Protein AF-A0A1S9AKQ6-F1 (afdb_monomer)

Secondary structure (DSSP, 8-state):
---PPP-EEEEEE-TT-HHHHHHHHHHHHHHHHHT-EEEEEE--HHHHHHHTT-SS-HHHH-HHHHHHHHHHHHHHHHHHT------SSSSPP-HHHHHHHHHTTTSTTHHHHHHHHHHHHHTT----SSHHHHHHHHTTTSS-HHHHHHHHHSHHHHHHHHHHHHHHHHTT--SSSEEEETTEEEESGGGHHHHHHHHTT-PPPP--PPP--SSS-S-----------PPP----TT------S--TT---TT--TT-----------------------

Foldseek 3Di:
DPPDPALEKEWEAFLLDLQQLLCLQCVVVLCVVLVYHYQYQYADLCVVCVVVVHNDDPLVVDVVSVVVVVVVSVVSCVVVVHAFDAAPDHRADRLLVSLLLLVCRPPPCSSQLSNQLSCCCTHVNHHRPDLVNQCVSCPPVDPDSPVSSVVCVDPVSVVSNVVSNVVCVVVVNNDPGWMDALNDIDHGSVCSNVRSCRSVVNHDDPDPDPPPPDDDDPPPPDDPPDDDDDDDDPDDPDDDDDPDDDDPPPDDPPDDPDDDDDDDDDDDDDDDDDDDDDDDD

pLDDT: mean 79.88, std 24.83, range [29.2, 98.81]

Structure (mmCIF, N/CA/C/O backbone):
data_AF-A0A1S9AKQ6-F1
#
_entry.id   AF-A0A1S9AKQ6-F1
#
loop_
_atom_site.group_PDB
_atom_site.id
_atom_site.type_symbol
_atom_site.label_atom_id
_atom_site.label_alt_id
_atom_site.label_comp_id
_atom_site.label_asym_id
_atom_site.label_entity_id
_atom_site.label_seq_id
_atom_site.pdbx_PDB_ins_code
_atom_site.Cartn_x
_atom_site.Cartn_y
_atom_site.Cartn_z
_atom_site.occupancy
_atom_site.B_iso_or_equiv
_atom_site.auth_seq_id
_atom_site.auth_comp_id
_atom_site.auth_asym_id
_atom_site.auth_atom_id
_atom_site.pdbx_PDB_model_num
ATOM 1 N N . MET A 1 1 ? -33.678 12.011 9.781 1.00 36.41 1 MET A N 1
ATOM 2 C CA . MET A 1 1 ? -32.779 10.842 9.728 1.00 36.41 1 MET A CA 1
ATOM 3 C C . MET A 1 1 ? -31.389 11.353 10.043 1.00 36.41 1 MET A C 1
ATOM 5 O O . MET A 1 1 ? -30.812 12.050 9.223 1.00 36.41 1 MET A O 1
ATOM 9 N N . THR A 1 2 ? -30.916 11.153 11.267 1.00 38.47 2 THR A N 1
ATOM 10 C CA . THR A 1 2 ? -29.543 11.480 11.659 1.00 38.47 2 THR A CA 1
ATOM 11 C C . THR A 1 2 ? -28.639 10.428 11.034 1.00 38.47 2 THR A C 1
ATOM 13 O O . THR A 1 2 ? -28.626 9.281 11.471 1.00 38.47 2 THR A O 1
ATOM 16 N N . THR A 1 3 ? -27.953 10.787 9.954 1.00 42.41 3 THR A N 1
ATOM 17 C CA . THR A 1 3 ? -26.921 9.953 9.340 1.00 42.41 3 THR A CA 1
ATOM 18 C C . THR A 1 3 ? -25.821 9.767 10.381 1.00 42.41 3 THR A C 1
ATOM 20 O O . THR A 1 3 ? -25.175 10.739 10.773 1.00 42.41 3 THR A O 1
ATOM 23 N N . SER A 1 4 ? -25.646 8.549 10.895 1.00 56.56 4 SER A N 1
ATOM 24 C CA . SER A 1 4 ? -24.463 8.218 11.689 1.00 56.56 4 SER A CA 1
ATOM 25 C C . SER A 1 4 ? -23.218 8.564 10.862 1.00 56.56 4 SER A C 1
ATOM 27 O O . SER A 1 4 ? -23.230 8.312 9.653 1.00 56.56 4 SER A O 1
ATOM 29 N N . PRO A 1 5 ? -22.177 9.172 11.461 1.00 63.53 5 PRO A N 1
ATOM 30 C CA . PRO A 1 5 ? -20.955 9.493 10.734 1.00 63.53 5 PRO A CA 1
ATOM 31 C C . PRO A 1 5 ? -20.404 8.226 10.074 1.00 63.53 5 PRO A C 1
ATOM 33 O O . PRO A 1 5 ? -20.434 7.146 10.668 1.00 63.53 5 PRO A O 1
ATOM 36 N N . GLU A 1 6 ? -19.960 8.353 8.825 1.00 72.44 6 GLU A N 1
ATOM 37 C CA . GLU A 1 6 ? -19.422 7.229 8.065 1.00 72.44 6 GLU A CA 1
ATOM 38 C C . GLU A 1 6 ? -18.209 6.645 8.809 1.00 72.44 6 GLU A C 1
ATOM 40 O O . GLU A 1 6 ? -17.251 7.358 9.107 1.00 72.44 6 GLU A O 1
ATOM 45 N N . GLN A 1 7 ? -18.255 5.351 9.132 1.00 91.81 7 GLN A N 1
ATOM 46 C CA . GLN A 1 7 ? -17.145 4.644 9.772 1.00 91.81 7 GLN A CA 1
ATOM 47 C C . GLN A 1 7 ? -16.077 4.376 8.705 1.00 91.81 7 GLN A C 1
ATOM 49 O O . GLN A 1 7 ? -16.177 3.399 7.961 1.00 91.81 7 GLN A O 1
ATOM 54 N N . VAL A 1 8 ? -15.095 5.270 8.588 1.00 95.12 8 VAL A N 1
ATOM 55 C CA . VAL A 1 8 ? -14.026 5.207 7.578 1.00 95.12 8 VAL A CA 1
ATOM 56 C C . VAL A 1 8 ? -12.682 4.894 8.233 1.00 95.12 8 VAL A C 1
ATOM 58 O O . VAL A 1 8 ? -12.357 5.428 9.292 1.00 95.12 8 VAL A O 1
ATOM 61 N N . LEU A 1 9 ? -11.900 4.044 7.570 1.00 97.94 9 LEU A N 1
ATOM 62 C CA . LEU A 1 9 ? -10.511 3.731 7.888 1.00 97.94 9 LEU A CA 1
ATOM 63 C C . LEU A 1 9 ? -9.618 4.200 6.737 1.00 97.94 9 LEU A C 1
ATOM 65 O O . LEU A 1 9 ? -9.645 3.611 5.652 1.00 97.94 9 LEU A O 1
ATOM 69 N N . ASP A 1 10 ? -8.804 5.225 6.974 1.00 98.50 10 ASP A N 1
ATOM 70 C CA . ASP A 1 10 ? -7.760 5.619 6.029 1.00 98.50 10 ASP A CA 1
ATOM 71 C C . ASP A 1 10 ? -6.623 4.600 6.106 1.00 98.50 10 ASP A C 1
ATOM 73 O O . ASP A 1 10 ? -5.990 4.452 7.149 1.00 98.50 10 ASP A O 1
ATOM 77 N N . PHE A 1 11 ? -6.361 3.897 5.007 1.00 98.81 11 PHE A N 1
ATOM 78 C CA . PHE A 1 11 ? -5.360 2.841 4.920 1.00 98.81 11 PHE A CA 1
ATOM 79 C C . PHE A 1 11 ? -4.185 3.271 4.042 1.00 98.81 11 PHE A C 1
ATOM 81 O O . PHE A 1 11 ? -4.271 3.264 2.812 1.00 98.81 11 PHE A O 1
ATOM 88 N N . TRP A 1 12 ? -3.071 3.605 4.689 1.00 98.81 12 TRP A N 1
ATOM 89 C CA . TRP A 1 12 ? -1.819 4.002 4.059 1.00 98.81 12 TRP A CA 1
ATOM 90 C C . TRP A 1 12 ? -0.902 2.803 3.854 1.00 98.81 12 TRP A C 1
ATOM 92 O O . TRP A 1 12 ? -0.526 2.121 4.811 1.00 98.81 12 TRP A O 1
ATOM 102 N N . PHE A 1 13 ? -0.505 2.550 2.608 1.00 98.69 13 PHE A N 1
ATOM 103 C CA . PHE A 1 13 ? 0.282 1.368 2.258 1.00 98.69 13 PHE A CA 1
ATOM 104 C C . PHE A 1 13 ? 1.259 1.607 1.107 1.00 98.69 13 PHE A C 1
ATOM 106 O O . PHE A 1 13 ? 1.132 2.554 0.332 1.00 98.69 13 PHE A O 1
ATOM 113 N N . GLU A 1 14 ? 2.210 0.683 0.971 1.00 97.44 14 GLU A N 1
ATOM 114 C CA . GLU A 1 14 ? 3.105 0.605 -0.179 1.00 97.44 14 GLU A CA 1
ATOM 115 C C . GLU A 1 14 ? 3.307 -0.858 -0.598 1.00 97.44 14 GLU A C 1
ATOM 117 O O . GLU A 1 14 ? 3.572 -1.718 0.243 1.00 97.44 14 GLU A O 1
ATOM 122 N N . PHE A 1 15 ? 3.258 -1.152 -1.903 1.00 98.00 15 PHE A N 1
ATOM 123 C CA . PHE A 1 15 ? 3.452 -2.517 -2.422 1.00 98.00 15 PHE A CA 1
ATOM 124 C C . PHE A 1 15 ? 4.841 -3.108 -2.130 1.00 98.00 15 PHE A C 1
ATOM 126 O O . PHE A 1 15 ? 4.999 -4.327 -2.072 1.00 98.00 15 PHE A O 1
ATOM 133 N N . GLY A 1 16 ? 5.845 -2.255 -1.915 1.00 93.75 16 GLY A N 1
ATOM 134 C CA . GLY A 1 16 ? 7.192 -2.651 -1.506 1.00 93.75 16 GLY A CA 1
ATOM 135 C C . GLY A 1 16 ? 7.313 -3.039 -0.026 1.00 93.75 16 GLY A C 1
ATOM 136 O O . GLY A 1 16 ? 8.337 -3.590 0.358 1.00 93.75 16 GLY A O 1
ATOM 137 N N . SER A 1 17 ? 6.295 -2.799 0.812 1.00 95.56 17 SER A N 1
ATOM 138 C CA . SER A 1 17 ? 6.323 -3.150 2.239 1.00 95.56 17 SER A CA 1
ATOM 139 C C . SER A 1 17 ? 5.826 -4.578 2.483 1.00 95.56 17 SER A C 1
ATOM 141 O O . SER A 1 17 ? 4.722 -4.959 2.092 1.00 95.56 17 SER A O 1
ATOM 143 N N . ASN A 1 18 ? 6.639 -5.360 3.193 1.00 95.62 18 ASN A N 1
ATOM 144 C CA . ASN A 1 18 ? 6.340 -6.742 3.566 1.00 95.62 18 ASN A CA 1
ATOM 145 C C . ASN A 1 18 ? 5.168 -6.859 4.553 1.00 95.62 18 ASN A C 1
ATOM 147 O O . ASN A 1 18 ? 4.395 -7.806 4.475 1.00 95.62 18 ASN A O 1
ATOM 151 N N . TYR A 1 19 ? 4.991 -5.894 5.456 1.00 98.00 19 TYR A N 1
ATOM 152 C CA . TYR A 1 19 ? 3.826 -5.859 6.340 1.00 98.00 19 TYR A CA 1
ATOM 153 C C . TYR A 1 19 ? 2.582 -5.311 5.630 1.00 98.00 19 TYR A C 1
ATOM 155 O O . TYR A 1 19 ? 1.474 -5.737 5.947 1.00 98.00 19 TYR A O 1
ATOM 163 N N . SER A 1 20 ? 2.740 -4.427 4.632 1.00 98.50 20 SER A N 1
ATOM 164 C CA . SER A 1 20 ? 1.595 -3.966 3.829 1.00 98.50 20 SER A CA 1
ATOM 165 C C . SER A 1 20 ? 0.967 -5.115 3.047 1.00 98.50 20 SER A C 1
ATOM 167 O O . SER A 1 20 ? -0.250 -5.141 2.922 1.00 98.50 20 SER A O 1
ATOM 169 N N . TYR A 1 21 ? 1.762 -6.092 2.594 1.00 98.56 21 TYR A N 1
ATOM 170 C CA . TYR A 1 21 ? 1.260 -7.333 1.996 1.00 98.56 21 TYR A CA 1
ATOM 171 C C . TYR A 1 21 ? 0.230 -8.043 2.883 1.00 98.56 21 TYR A C 1
ATOM 173 O O . TYR A 1 21 ? -0.882 -8.315 2.436 1.00 98.56 21 TYR A O 1
ATOM 181 N N . LEU A 1 22 ? 0.578 -8.300 4.148 1.00 98.75 22 LEU A N 1
ATOM 182 C CA . LEU A 1 22 ? -0.299 -9.014 5.081 1.00 98.75 22 LEU A CA 1
ATOM 183 C C . LEU A 1 22 ? -1.649 -8.306 5.226 1.00 98.75 22 LEU A C 1
ATOM 185 O O . LEU A 1 22 ? -2.698 -8.940 5.128 1.00 98.75 22 LEU A O 1
ATOM 189 N N . THR A 1 23 ? -1.620 -6.981 5.380 1.00 98.81 23 THR A N 1
ATOM 190 C CA . THR A 1 23 ? -2.831 -6.164 5.482 1.00 98.81 23 THR A CA 1
ATOM 191 C C . THR A 1 23 ? -3.614 -6.118 4.167 1.00 98.81 23 THR A C 1
ATOM 193 O O . THR A 1 23 ? -4.825 -6.324 4.181 1.00 98.81 23 THR A O 1
ATOM 196 N N . LEU A 1 24 ? -2.953 -5.914 3.023 1.00 98.75 24 LEU A N 1
ATOM 197 C CA . LEU A 1 24 ? -3.584 -5.865 1.697 1.00 98.75 24 LEU A CA 1
ATOM 198 C C . LEU A 1 24 ? -4.400 -7.122 1.384 1.00 98.75 24 LEU A C 1
ATOM 200 O O . LEU A 1 24 ? -5.463 -7.036 0.771 1.00 98.75 24 LEU A O 1
ATOM 204 N N . MET A 1 25 ? -3.923 -8.281 1.836 1.00 98.62 25 MET A N 1
ATOM 205 C CA . MET A 1 25 ? -4.606 -9.551 1.614 1.00 98.62 25 MET A CA 1
ATOM 206 C C . MET A 1 25 ? -5.851 -9.755 2.485 1.00 98.62 25 MET A C 1
ATOM 208 O O . MET A 1 25 ? -6.684 -10.582 2.127 1.00 98.62 25 MET A O 1
ATOM 212 N N . ARG A 1 26 ? -6.004 -9.021 3.597 1.00 98.31 26 ARG A N 1
ATOM 213 C CA . ARG A 1 26 ? -7.054 -9.279 4.606 1.00 98.31 26 ARG A CA 1
ATOM 214 C C . ARG A 1 26 ? -7.983 -8.098 4.902 1.00 98.31 26 ARG A C 1
ATOM 216 O O . ARG A 1 26 ? -9.046 -8.296 5.486 1.00 98.31 26 ARG A O 1
ATOM 223 N N . ILE A 1 27 ? -7.604 -6.874 4.525 1.00 98.56 27 ILE A N 1
ATOM 224 C CA . ILE A 1 27 ? -8.277 -5.655 4.994 1.00 98.56 27 ILE A CA 1
ATOM 225 C C . ILE A 1 27 ? -9.737 -5.544 4.554 1.00 98.56 27 ILE A C 1
ATOM 227 O O . ILE A 1 27 ? -10.566 -5.152 5.366 1.00 98.56 27 ILE A O 1
ATOM 231 N N . GLU A 1 28 ? -10.083 -5.919 3.320 1.00 98.06 28 GLU A N 1
ATOM 232 C CA . GLU A 1 28 ? -11.474 -5.820 2.854 1.00 98.06 28 GLU A CA 1
ATOM 233 C C . GLU A 1 28 ? -12.406 -6.751 3.630 1.00 98.06 28 GLU A C 1
ATOM 235 O O . GLU A 1 28 ? -13.502 -6.350 4.016 1.00 98.06 28 GLU A O 1
ATOM 240 N N . GLU A 1 29 ? -11.969 -7.983 3.905 1.00 97.94 29 GLU A N 1
ATOM 241 C CA . GLU A 1 29 ? -12.758 -8.924 4.695 1.00 97.94 29 GLU A CA 1
ATOM 242 C C . GLU A 1 29 ? -12.919 -8.438 6.138 1.00 97.94 29 GLU A C 1
ATOM 244 O O . GLU A 1 29 ? -14.039 -8.425 6.655 1.00 97.94 29 GLU A O 1
ATOM 249 N N . ALA A 1 30 ? -11.827 -7.977 6.754 1.00 97.94 30 ALA A N 1
ATOM 250 C CA . ALA A 1 30 ? -11.840 -7.448 8.114 1.00 97.94 30 ALA A CA 1
ATOM 251 C C . ALA A 1 30 ? -12.738 -6.202 8.236 1.00 97.94 30 ALA A C 1
ATOM 253 O O . ALA A 1 30 ? -13.591 -6.129 9.121 1.00 97.94 30 ALA A O 1
ATOM 254 N N . ALA A 1 31 ? -12.608 -5.253 7.307 1.00 97.75 31 ALA A N 1
ATOM 255 C CA . ALA A 1 31 ? -13.399 -4.028 7.280 1.00 97.75 31 ALA A CA 1
ATOM 256 C C . ALA A 1 31 ? -14.886 -4.307 7.021 1.00 97.75 31 ALA A C 1
ATOM 258 O O . ALA A 1 31 ? -15.745 -3.752 7.708 1.00 97.75 31 ALA A O 1
ATOM 259 N N . ARG A 1 32 ? -15.206 -5.243 6.116 1.00 97.12 32 ARG A N 1
ATOM 260 C CA . ARG A 1 32 ? -16.580 -5.714 5.889 1.00 97.12 32 ARG A CA 1
ATOM 261 C C . ARG A 1 32 ? -17.178 -6.338 7.151 1.00 97.12 32 ARG A C 1
ATOM 263 O O . ARG A 1 32 ? -18.312 -6.018 7.491 1.00 97.12 32 ARG A O 1
ATOM 270 N N . GLY A 1 33 ? -16.424 -7.181 7.862 1.00 96.50 33 GLY A N 1
ATOM 271 C CA . GLY A 1 33 ? -16.850 -7.756 9.144 1.00 96.50 33 GLY A CA 1
ATOM 272 C C . GLY A 1 33 ? -17.094 -6.700 10.230 1.00 96.50 33 GLY A C 1
ATOM 273 O O . GLY A 1 33 ? -17.954 -6.881 11.090 1.00 96.50 33 GLY A O 1
ATOM 274 N N . ALA A 1 34 ? -16.385 -5.573 10.157 1.00 95.62 34 ALA A N 1
ATOM 275 C CA . ALA A 1 34 ? -16.540 -4.438 11.058 1.00 95.62 34 ALA A CA 1
ATOM 276 C C . ALA A 1 34 ? -17.599 -3.407 10.605 1.00 95.62 34 ALA A C 1
ATOM 278 O O . ALA A 1 34 ? -17.937 -2.513 11.381 1.00 95.62 34 ALA A O 1
ATOM 279 N N . GLY A 1 35 ? -18.132 -3.497 9.382 1.00 95.94 35 GLY A N 1
ATOM 280 C CA . GLY A 1 35 ? -18.998 -2.456 8.815 1.00 95.94 35 GLY A CA 1
ATOM 281 C C . GLY A 1 35 ? -18.281 -1.113 8.615 1.00 95.94 35 GLY A C 1
ATOM 282 O O . GLY A 1 35 ? -18.896 -0.059 8.771 1.00 95.94 35 GLY A O 1
ATOM 283 N N . VAL A 1 36 ? -16.980 -1.158 8.314 1.00 97.00 36 VAL A N 1
ATOM 284 C CA . VAL A 1 36 ? -16.098 0.001 8.112 1.00 97.00 36 VAL A CA 1
ATOM 285 C C . VAL A 1 36 ? -15.743 0.111 6.630 1.00 97.00 36 VAL A C 1
ATOM 287 O O . VAL A 1 36 ? -15.416 -0.889 5.990 1.00 97.00 36 VAL A O 1
ATOM 290 N N . ARG A 1 37 ? -15.777 1.323 6.069 1.00 96.50 37 ARG A N 1
ATOM 291 C CA . ARG A 1 37 ? -15.300 1.586 4.706 1.00 96.50 37 ARG A CA 1
ATOM 292 C C . ARG A 1 37 ? -13.793 1.824 4.713 1.00 96.50 37 ARG A C 1
ATOM 294 O O . ARG A 1 37 ? -13.293 2.641 5.480 1.00 96.50 37 ARG A O 1
ATOM 301 N N . VAL A 1 38 ? -13.074 1.157 3.814 1.00 98.06 38 VAL A N 1
ATOM 302 C CA . VAL A 1 38 ? -11.641 1.398 3.595 1.00 98.06 38 VAL A CA 1
ATOM 303 C C . VAL A 1 38 ? -11.459 2.551 2.613 1.00 98.06 38 VAL A C 1
ATOM 305 O O . VAL A 1 38 ? -12.073 2.572 1.546 1.00 98.06 38 VAL A O 1
ATOM 308 N N . HIS A 1 39 ? -10.590 3.493 2.956 1.00 98.06 39 HIS A N 1
ATOM 309 C CA . HIS A 1 39 ? -10.121 4.541 2.061 1.00 98.06 39 HIS A CA 1
ATOM 310 C C . HIS A 1 39 ? -8.653 4.292 1.718 1.00 98.06 39 HIS A C 1
ATOM 312 O O . HIS A 1 39 ? -7.771 4.361 2.573 1.00 98.06 39 HIS A O 1
ATOM 318 N N . TRP A 1 40 ? -8.396 3.970 0.454 1.00 98.69 40 TRP A N 1
ATOM 319 C CA . TRP A 1 40 ? -7.085 3.542 -0.026 1.00 98.69 40 TRP A CA 1
ATOM 320 C C . TRP A 1 40 ? -6.138 4.733 -0.201 1.00 98.69 40 TRP A C 1
ATOM 322 O O . TRP A 1 40 ? -6.412 5.650 -0.976 1.00 98.69 40 TRP A O 1
ATOM 332 N N . LYS A 1 41 ? -5.001 4.714 0.501 1.00 98.69 41 LYS A N 1
ATOM 333 C CA . LYS A 1 41 ? -3.993 5.784 0.499 1.00 98.69 41 LYS A CA 1
ATOM 334 C C . LYS A 1 41 ? -2.602 5.243 0.120 1.00 98.69 41 LYS A C 1
ATOM 336 O O . LYS A 1 41 ? -1.722 5.127 0.974 1.00 98.69 41 LYS A O 1
ATOM 341 N N . PRO A 1 42 ? -2.363 4.874 -1.151 1.00 98.56 42 PRO A N 1
ATOM 342 C CA . PRO A 1 42 ? -1.036 4.432 -1.571 1.00 98.56 42 PRO A CA 1
ATOM 343 C C . PRO A 1 42 ? -0.028 5.584 -1.473 1.00 98.56 42 PRO A C 1
ATOM 345 O O . PRO A 1 42 ? -0.314 6.705 -1.890 1.00 98.56 42 PRO A O 1
ATOM 348 N N . PHE A 1 43 ? 1.169 5.308 -0.966 1.00 98.25 43 PHE A N 1
ATOM 349 C CA . PHE A 1 43 ? 2.261 6.282 -0.880 1.00 98.25 43 PHE A CA 1
ATOM 350 C C . PHE A 1 43 ? 3.618 5.595 -1.092 1.00 98.25 43 PHE A C 1
ATOM 352 O O . PHE A 1 43 ? 3.674 4.396 -1.367 1.00 98.25 43 PHE A O 1
ATOM 359 N N . LEU A 1 44 ? 4.713 6.359 -1.018 1.00 96.62 44 LEU A N 1
ATOM 360 C CA . LEU A 1 44 ? 6.076 5.837 -1.147 1.00 96.62 44 LEU A CA 1
ATOM 361 C C . LEU A 1 44 ? 6.886 6.105 0.128 1.00 96.62 44 LEU A C 1
ATOM 363 O O . LEU A 1 44 ? 7.029 7.254 0.541 1.00 96.62 44 LEU A O 1
ATOM 367 N N . LEU A 1 45 ? 7.491 5.070 0.710 1.00 92.62 45 LEU A N 1
ATOM 368 C CA . LEU A 1 45 ? 8.370 5.187 1.878 1.00 92.62 45 LEU A CA 1
ATOM 369 C C . LEU A 1 45 ? 9.755 5.730 1.527 1.00 92.62 45 LEU A C 1
ATOM 371 O O . LEU A 1 45 ? 10.389 6.369 2.363 1.00 92.62 45 LEU A O 1
ATOM 375 N N . GLY A 1 46 ? 10.235 5.497 0.301 1.00 88.69 46 GLY A N 1
ATOM 376 C CA . GLY A 1 46 ? 11.568 5.929 -0.140 1.00 88.69 46 GLY A CA 1
ATOM 377 C C . GLY A 1 46 ? 11.855 7.419 0.126 1.00 88.69 46 GLY A C 1
ATOM 378 O O . GLY A 1 46 ? 12.860 7.726 0.771 1.00 88.69 46 GLY A O 1
ATOM 379 N N . PRO A 1 47 ? 10.979 8.351 -0.304 1.00 87.19 47 PRO A N 1
ATOM 380 C CA . PRO A 1 47 ? 11.114 9.776 0.007 1.00 87.19 47 PRO A CA 1
ATOM 381 C C . PRO A 1 47 ? 11.134 10.093 1.509 1.00 87.19 47 PRO A C 1
ATOM 383 O O . PRO A 1 47 ? 11.918 10.940 1.930 1.00 87.19 47 PRO A O 1
ATOM 386 N N . ILE A 1 48 ? 10.336 9.383 2.314 1.00 86.81 48 ILE A N 1
ATOM 387 C CA . ILE A 1 48 ? 10.273 9.564 3.773 1.00 86.81 48 ILE A CA 1
ATOM 388 C C . ILE A 1 48 ? 11.594 9.134 4.422 1.00 86.81 48 ILE A C 1
ATOM 390 O O . ILE A 1 48 ? 12.180 9.873 5.207 1.00 86.81 48 ILE A O 1
ATOM 394 N N . PHE A 1 49 ? 12.121 7.965 4.051 1.00 86.25 49 PHE A N 1
ATOM 395 C CA . PHE A 1 49 ? 13.397 7.469 4.572 1.00 86.25 49 PHE A CA 1
ATOM 396 C C . PHE A 1 49 ? 14.572 8.379 4.214 1.00 86.25 49 PHE A C 1
ATOM 398 O O . PHE A 1 49 ? 15.420 8.636 5.067 1.00 86.25 49 PHE A O 1
ATOM 405 N N . LYS A 1 50 ? 14.601 8.906 2.984 1.00 83.94 50 LYS A N 1
ATOM 406 C CA . LYS A 1 50 ? 15.661 9.816 2.533 1.00 83.94 50 LYS A CA 1
ATOM 407 C C . LYS A 1 50 ? 15.752 11.072 3.401 1.00 83.94 50 LYS A C 1
ATOM 409 O O . LYS A 1 50 ? 16.857 11.512 3.706 1.00 83.94 50 LYS A O 1
ATOM 414 N N . GLU A 1 51 ? 14.618 11.638 3.801 1.00 77.75 51 GLU A N 1
ATOM 415 C CA . GLU A 1 51 ? 14.587 12.813 4.678 1.00 77.75 51 GLU A CA 1
ATOM 416 C C . GLU A 1 51 ? 15.063 12.492 6.099 1.00 77.75 51 GLU A C 1
ATOM 418 O O . GLU A 1 51 ? 15.810 13.270 6.688 1.00 77.75 51 GLU A O 1
ATOM 423 N N . LEU A 1 52 ? 14.725 11.307 6.615 1.00 76.50 52 LEU A N 1
ATOM 424 C CA . LEU A 1 52 ? 15.231 10.807 7.899 1.00 76.50 52 LEU A CA 1
ATOM 425 C C . LEU A 1 52 ? 16.730 10.438 7.858 1.00 76.50 52 LEU A C 1
ATOM 427 O O . LEU A 1 52 ? 17.271 9.914 8.832 1.00 76.50 52 LEU A O 1
ATOM 431 N N . GLY A 1 53 ? 17.414 10.691 6.736 1.00 77.06 53 GLY A N 1
ATOM 432 C CA . GLY A 1 53 ? 18.836 10.411 6.545 1.00 77.06 53 GLY A CA 1
ATOM 433 C C . GLY A 1 53 ? 19.147 8.944 6.242 1.00 77.06 53 GLY A C 1
ATOM 434 O O . GLY A 1 53 ? 20.308 8.537 6.294 1.00 77.06 53 GLY A O 1
ATOM 435 N N . TRP A 1 54 ? 18.140 8.129 5.923 1.00 75.50 54 TRP A N 1
ATOM 436 C CA . TRP A 1 54 ? 18.319 6.718 5.597 1.00 75.50 54 TRP A CA 1
ATOM 437 C C . TRP A 1 54 ? 18.440 6.508 4.089 1.00 75.50 54 TRP A C 1
ATOM 439 O O . TRP A 1 54 ? 17.651 7.020 3.299 1.00 75.50 54 TRP A O 1
ATOM 449 N N . LYS A 1 55 ? 19.429 5.705 3.683 1.00 68.50 55 LYS A N 1
ATOM 450 C CA . LYS A 1 55 ? 19.626 5.333 2.272 1.00 68.50 55 LYS A CA 1
ATOM 451 C C . LYS A 1 55 ? 18.636 4.267 1.796 1.00 68.50 55 LYS A C 1
ATOM 453 O O . LYS A 1 55 ? 18.318 4.215 0.617 1.00 68.50 55 LYS A O 1
ATOM 458 N N . GLU A 1 56 ? 18.162 3.433 2.719 1.00 68.44 56 GLU A N 1
ATOM 459 C CA . GLU A 1 56 ? 17.308 2.268 2.468 1.00 68.44 56 GLU A CA 1
ATOM 460 C C . GLU A 1 56 ? 16.406 2.006 3.679 1.00 68.44 56 GLU A C 1
ATOM 462 O O . GLU A 1 56 ? 16.626 2.575 4.752 1.00 68.44 56 GLU A O 1
ATOM 467 N N . ALA A 1 57 ? 15.423 1.111 3.536 1.00 69.38 57 ALA A N 1
ATOM 468 C CA . ALA A 1 57 ? 14.569 0.704 4.647 1.00 69.38 57 ALA A CA 1
ATOM 469 C C . ALA A 1 57 ? 15.408 0.164 5.833 1.00 69.38 57 ALA A C 1
ATOM 471 O O . ALA A 1 57 ? 16.327 -0.631 5.617 1.00 69.38 57 ALA A O 1
ATOM 472 N N . PRO A 1 58 ? 15.070 0.491 7.098 1.00 66.25 58 PRO A N 1
ATOM 473 C CA . PRO A 1 58 ? 15.838 0.062 8.279 1.00 66.25 58 PRO A CA 1
ATOM 474 C C . PRO A 1 58 ? 16.061 -1.447 8.394 1.00 66.25 58 PRO A C 1
ATOM 476 O O . PRO A 1 58 ? 17.036 -1.893 8.993 1.00 66.25 58 PRO A O 1
ATOM 479 N N . PHE A 1 59 ? 15.140 -2.236 7.839 1.00 62.41 59 PHE A N 1
ATOM 480 C CA . PHE A 1 59 ? 15.210 -3.696 7.831 1.00 62.41 59 PHE A CA 1
ATOM 481 C C . PHE A 1 59 ? 16.320 -4.242 6.928 1.00 62.41 59 PHE A C 1
ATOM 483 O O . PHE A 1 59 ? 16.770 -5.362 7.150 1.00 62.41 59 PHE A O 1
ATOM 490 N N . VAL A 1 60 ? 16.749 -3.474 5.923 1.00 68.44 60 VAL A N 1
ATOM 491 C CA . VAL A 1 60 ? 17.842 -3.855 5.020 1.00 68.44 60 VAL A CA 1
ATOM 492 C C . VAL A 1 60 ? 19.192 -3.511 5.649 1.00 68.44 60 VAL A C 1
ATOM 494 O O . VAL A 1 60 ? 20.119 -4.312 5.600 1.00 68.44 60 VAL A O 1
ATOM 497 N N . GLN A 1 61 ? 19.278 -2.369 6.338 1.00 70.12 61 GLN A N 1
ATOM 498 C CA . GLN A 1 61 ? 20.521 -1.911 6.969 1.00 70.12 61 GLN A CA 1
ATOM 499 C C . GLN A 1 61 ? 20.921 -2.730 8.208 1.00 70.12 61 GLN A C 1
ATOM 501 O O . GLN A 1 61 ? 22.106 -2.846 8.508 1.00 70.12 61 GLN A O 1
ATOM 506 N N . GLN A 1 62 ? 19.952 -3.297 8.938 1.00 82.38 62 GLN A N 1
ATOM 507 C CA . GLN A 1 62 ? 20.193 -4.098 10.144 1.00 82.38 62 GLN A CA 1
ATOM 508 C C . GLN A 1 62 ? 19.809 -5.560 9.905 1.00 82.38 62 GLN A C 1
ATOM 510 O O . GLN A 1 62 ? 18.633 -5.926 9.987 1.00 82.38 62 GLN A O 1
ATOM 515 N N . LYS A 1 63 ? 20.806 -6.408 9.635 1.00 85.31 63 LYS A N 1
ATOM 516 C CA . LYS A 1 63 ? 20.621 -7.814 9.242 1.00 85.31 63 LYS A CA 1
ATOM 517 C C . LYS A 1 63 ? 19.754 -8.608 10.226 1.00 85.31 63 LYS A C 1
ATOM 519 O O . LYS A 1 63 ? 18.889 -9.370 9.800 1.00 85.31 63 LYS A O 1
ATOM 524 N N . GLU A 1 64 ? 19.952 -8.423 11.528 1.00 90.69 64 GLU A N 1
ATOM 525 C CA . GLU A 1 64 ? 19.222 -9.109 12.600 1.00 90.69 64 GLU A CA 1
ATOM 526 C C . GLU A 1 64 ? 17.747 -8.700 12.609 1.00 90.69 64 GLU A C 1
ATOM 528 O O . GLU A 1 64 ? 16.855 -9.548 12.680 1.00 90.69 64 GLU A O 1
ATOM 533 N N . LYS A 1 65 ? 17.484 -7.395 12.464 1.00 88.19 65 LYS A N 1
ATOM 534 C CA . LYS A 1 65 ? 16.128 -6.846 12.375 1.00 88.19 65 LYS A CA 1
ATOM 535 C C . LYS A 1 65 ? 15.422 -7.334 11.111 1.00 88.19 65 LYS A C 1
ATOM 537 O O . LYS A 1 65 ? 14.248 -7.693 11.170 1.00 88.19 65 LYS A O 1
ATOM 542 N N . GLY A 1 66 ? 16.138 -7.396 9.988 1.00 89.94 66 GLY A N 1
ATOM 543 C CA . GLY A 1 66 ? 15.640 -7.961 8.736 1.00 89.94 66 GLY A CA 1
ATOM 544 C C . GLY A 1 66 ? 15.289 -9.445 8.860 1.00 89.94 66 GLY A C 1
ATOM 545 O O . GLY A 1 66 ? 14.192 -9.849 8.479 1.00 89.94 66 GLY A O 1
ATOM 546 N N . ALA A 1 67 ? 16.175 -10.259 9.442 1.00 92.25 67 ALA A N 1
ATOM 547 C CA . ALA A 1 67 ? 15.924 -11.684 9.674 1.00 92.25 67 ALA A CA 1
ATOM 548 C C . ALA A 1 67 ? 14.703 -11.916 10.579 1.00 92.25 67 ALA A C 1
ATOM 550 O O . ALA A 1 67 ? 13.869 -12.774 10.283 1.00 92.25 67 ALA A O 1
ATOM 551 N N . TYR A 1 68 ? 14.562 -11.114 11.641 1.00 95.62 68 TYR A N 1
ATOM 552 C CA . TYR A 1 68 ? 13.376 -11.140 12.493 1.00 95.62 68 TYR A CA 1
ATOM 553 C C . TYR A 1 68 ? 12.107 -10.780 11.714 1.00 95.62 68 TYR A C 1
ATOM 555 O O . TYR A 1 68 ? 11.133 -11.526 11.779 1.00 95.62 68 TYR A O 1
ATOM 563 N N . ALA A 1 69 ? 12.122 -9.672 10.965 1.00 94.44 69 ALA A N 1
ATOM 564 C CA . ALA A 1 69 ? 10.959 -9.193 10.223 1.00 94.44 69 ALA A CA 1
ATOM 565 C C . ALA A 1 69 ? 10.471 -10.231 9.205 1.00 94.44 69 ALA A C 1
ATOM 567 O O . ALA A 1 69 ? 9.278 -10.514 9.142 1.00 94.44 69 ALA A O 1
ATOM 568 N N . TRP A 1 70 ? 11.380 -10.872 8.463 1.00 96.12 70 TRP A N 1
ATOM 569 C CA . TRP A 1 70 ? 10.998 -11.939 7.535 1.00 96.12 70 TRP A CA 1
ATOM 570 C C . TRP A 1 70 ? 10.379 -13.137 8.242 1.00 96.12 70 TRP A C 1
ATOM 572 O O . TRP A 1 70 ? 9.316 -13.605 7.836 1.00 96.12 70 TRP A O 1
ATOM 582 N N . ARG A 1 71 ? 10.990 -13.592 9.341 1.00 97.56 71 ARG A N 1
ATOM 583 C CA . ARG A 1 71 ? 10.433 -14.697 10.123 1.00 97.56 71 ARG A CA 1
ATOM 584 C C . ARG A 1 71 ? 9.075 -14.342 10.734 1.00 97.56 71 ARG A C 1
ATOM 586 O O . ARG A 1 71 ? 8.229 -15.216 10.903 1.00 97.56 71 ARG A O 1
ATOM 593 N N . ASP A 1 72 ? 8.860 -13.080 11.085 1.00 98.25 72 ASP A N 1
ATOM 594 C CA . ASP A 1 72 ? 7.580 -12.597 11.594 1.00 98.25 72 ASP A CA 1
ATOM 595 C C . ASP A 1 72 ? 6.493 -12.579 10.517 1.00 98.25 72 ASP A C 1
ATOM 597 O O . ASP A 1 72 ? 5.398 -13.084 10.762 1.00 98.25 72 ASP A O 1
ATOM 601 N N . VAL A 1 73 ? 6.813 -12.102 9.311 1.00 98.19 73 VAL A N 1
ATOM 602 C CA . VAL A 1 73 ? 5.897 -12.144 8.162 1.00 98.19 73 VAL A CA 1
ATOM 603 C C . VAL A 1 73 ? 5.489 -13.582 7.839 1.00 98.19 73 VAL A C 1
ATOM 605 O O . VAL A 1 73 ? 4.302 -13.838 7.665 1.00 98.19 73 VAL A O 1
ATOM 608 N N . GLU A 1 74 ? 6.421 -14.540 7.858 1.00 98.44 74 GLU A N 1
ATOM 609 C CA . GLU A 1 74 ? 6.106 -15.967 7.678 1.00 98.44 74 GLU A CA 1
ATOM 610 C C . GLU A 1 74 ? 5.115 -16.486 8.731 1.00 98.44 74 GLU A C 1
ATOM 612 O O . GLU A 1 74 ? 4.133 -17.151 8.395 1.00 98.44 74 GLU A O 1
ATOM 617 N N . ARG A 1 75 ? 5.347 -16.180 10.018 1.00 98.62 75 ARG A N 1
ATOM 618 C CA . ARG A 1 75 ? 4.447 -16.602 11.107 1.00 98.62 75 ARG A CA 1
ATOM 619 C C . ARG A 1 75 ? 3.061 -15.983 10.967 1.00 98.62 75 ARG A C 1
ATOM 621 O O . ARG A 1 75 ? 2.069 -16.662 11.219 1.00 98.62 75 ARG A O 1
ATOM 628 N N . ARG A 1 76 ? 2.990 -14.705 10.596 1.00 98.50 76 ARG A N 1
ATOM 629 C CA . ARG A 1 76 ? 1.726 -13.984 10.414 1.00 98.50 76 ARG A CA 1
ATOM 630 C C . ARG A 1 76 ? 0.962 -14.480 9.200 1.00 98.50 76 ARG A C 1
ATOM 632 O O . ARG A 1 76 ? -0.216 -14.780 9.336 1.00 98.50 76 ARG A O 1
ATOM 639 N N . ALA A 1 77 ? 1.628 -14.660 8.061 1.00 98.56 77 ALA A N 1
ATOM 640 C CA . ALA A 1 77 ? 1.016 -15.251 6.877 1.00 98.56 77 ALA A CA 1
ATOM 641 C C . ALA A 1 77 ? 0.410 -16.624 7.203 1.00 98.56 77 ALA A C 1
ATOM 643 O O . ALA A 1 77 ? -0.767 -16.846 6.936 1.00 98.56 77 ALA A O 1
ATOM 644 N N . ALA A 1 78 ? 1.155 -17.492 7.901 1.00 98.44 78 ALA A N 1
ATOM 645 C CA . ALA A 1 78 ? 0.636 -18.777 8.367 1.00 98.44 78 ALA A CA 1
ATOM 646 C C . ALA A 1 78 ? -0.566 -18.624 9.320 1.00 98.44 78 ALA A C 1
ATOM 648 O O . ALA A 1 78 ? -1.554 -19.339 9.175 1.00 98.44 78 ALA A O 1
ATOM 649 N N . ARG A 1 79 ? -0.519 -17.672 10.264 1.00 98.25 79 ARG A N 1
ATOM 650 C CA . ARG A 1 79 ? -1.634 -17.375 11.183 1.00 98.25 79 ARG A CA 1
ATOM 651 C C . ARG A 1 79 ? -2.897 -16.923 10.448 1.00 98.25 79 ARG A C 1
ATOM 653 O O . ARG A 1 79 ? -3.992 -17.258 10.886 1.00 98.25 79 ARG A O 1
ATOM 660 N N . TYR A 1 80 ? -2.741 -16.163 9.371 1.00 97.88 80 TYR A N 1
ATOM 661 C CA . TYR A 1 80 ? -3.838 -15.637 8.560 1.00 97.88 80 TYR A CA 1
ATOM 662 C C . TYR A 1 80 ? -4.273 -16.586 7.433 1.00 97.88 80 TYR A C 1
ATOM 664 O O . TYR A 1 80 ? -5.201 -16.261 6.703 1.00 97.88 80 TYR A O 1
ATOM 672 N N . GLY A 1 81 ? -3.621 -17.743 7.264 1.00 98.12 81 GLY A N 1
ATOM 673 C CA . GLY A 1 81 ? -3.904 -18.660 6.155 1.00 98.12 81 GLY A CA 1
ATOM 674 C C . GLY A 1 81 ? -3.489 -18.119 4.781 1.00 98.12 81 GLY A C 1
ATOM 675 O O . GLY A 1 81 ? -4.015 -18.557 3.762 1.00 98.12 81 GLY A O 1
ATOM 676 N N . LEU A 1 82 ? -2.556 -17.165 4.740 1.00 98.31 82 LEU A N 1
ATOM 677 C CA . LEU A 1 82 ? -2.066 -16.550 3.510 1.00 98.31 82 LEU A CA 1
ATOM 678 C C . LEU A 1 82 ? -0.898 -17.352 2.934 1.00 98.31 82 LEU A C 1
ATOM 680 O O . LEU A 1 82 ? 0.037 -17.720 3.650 1.00 98.31 82 LEU A O 1
ATOM 684 N N . ALA A 1 83 ? -0.909 -17.557 1.616 1.00 98.25 83 ALA A N 1
ATOM 685 C CA . ALA A 1 83 ? 0.278 -18.019 0.905 1.00 98.25 83 ALA A CA 1
ATOM 686 C C . ALA A 1 83 ? 1.411 -17.002 1.097 1.00 98.25 83 ALA A C 1
ATOM 688 O O . ALA A 1 83 ? 1.166 -15.803 1.153 1.00 98.25 83 ALA A O 1
ATOM 689 N N . PHE A 1 84 ? 2.657 -17.445 1.205 1.00 98.44 84 PHE A N 1
ATOM 690 C CA . PHE A 1 84 ? 3.777 -16.517 1.306 1.00 98.44 84 PHE A CA 1
ATOM 691 C C . PHE A 1 84 ? 5.039 -17.128 0.716 1.00 98.44 84 PHE A C 1
ATOM 693 O O . PHE A 1 84 ? 5.408 -18.263 1.018 1.00 98.44 84 PHE A O 1
ATOM 700 N N . ARG A 1 85 ? 5.711 -16.333 -0.107 1.00 97.75 85 ARG A N 1
ATOM 701 C CA . ARG A 1 85 ? 7.043 -16.566 -0.637 1.00 97.75 85 ARG A CA 1
ATOM 702 C C . ARG A 1 85 ? 7.833 -15.287 -0.416 1.00 97.75 85 ARG A C 1
ATOM 704 O O . ARG A 1 85 ? 7.443 -14.221 -0.886 1.00 97.75 85 ARG A O 1
ATOM 711 N N . ARG A 1 86 ? 8.959 -15.394 0.290 1.00 96.56 86 ARG A N 1
ATOM 712 C CA . ARG A 1 86 ? 9.882 -14.269 0.427 1.00 96.56 86 ARG A CA 1
ATOM 713 C C . ARG A 1 86 ? 10.392 -13.869 -0.970 1.00 96.56 86 ARG A C 1
ATOM 715 O O . ARG A 1 86 ? 10.919 -14.748 -1.652 1.00 96.56 86 ARG A O 1
ATOM 722 N N . PRO A 1 87 ? 10.274 -12.591 -1.370 1.00 96.06 87 PRO A N 1
ATOM 723 C CA . PRO A 1 87 ? 10.797 -12.129 -2.649 1.00 96.06 87 PRO A CA 1
ATOM 724 C C . PRO A 1 87 ? 12.313 -12.321 -2.756 1.00 96.06 87 PRO A C 1
ATOM 726 O O . PRO A 1 87 ? 13.036 -12.107 -1.775 1.00 96.06 87 PRO A O 1
ATOM 729 N N . SER A 1 88 ? 12.795 -12.680 -3.945 1.00 95.56 88 SER A N 1
ATOM 730 C CA . SER A 1 88 ? 14.229 -12.694 -4.265 1.00 95.56 88 SER A CA 1
ATOM 731 C C . SER A 1 88 ? 14.824 -11.284 -4.308 1.00 95.56 88 SER A C 1
ATOM 733 O O . SER A 1 88 ? 15.996 -11.105 -3.981 1.00 95.56 88 SER A O 1
ATOM 735 N N . GLU A 1 89 ? 14.002 -10.282 -4.623 1.00 93.12 89 GLU A N 1
ATOM 736 C CA . GLU A 1 89 ? 14.355 -8.865 -4.618 1.00 93.12 89 GLU A CA 1
ATOM 737 C C . GLU A 1 89 ? 13.481 -8.100 -3.622 1.00 93.12 89 GLU A C 1
ATOM 739 O O . GLU A 1 89 ? 12.251 -8.185 -3.654 1.00 93.12 89 GLU A O 1
ATOM 744 N N . PHE A 1 90 ? 14.113 -7.335 -2.730 1.00 90.50 90 PHE A N 1
ATOM 745 C CA . PHE A 1 90 ? 13.399 -6.505 -1.771 1.00 90.50 90 PHE A CA 1
ATOM 746 C C . PHE A 1 90 ? 14.194 -5.247 -1.390 1.00 90.50 90 PHE A C 1
ATOM 748 O O . PHE A 1 90 ? 15.349 -5.377 -0.979 1.00 90.50 90 PHE A O 1
ATOM 755 N N . PRO A 1 91 ? 13.561 -4.061 -1.394 1.00 90.62 91 PRO A N 1
ATOM 756 C CA . PRO A 1 91 ? 12.207 -3.791 -1.889 1.00 90.62 91 PRO A CA 1
ATOM 757 C C . PRO A 1 91 ? 12.162 -3.701 -3.427 1.00 90.62 91 PRO A C 1
ATOM 759 O O . PRO A 1 91 ? 13.093 -3.187 -4.037 1.00 90.62 91 PRO A O 1
ATOM 762 N N . ARG A 1 92 ? 11.054 -4.130 -4.047 1.00 94.00 92 ARG A N 1
ATOM 763 C CA . ARG A 1 92 ? 10.753 -3.817 -5.458 1.00 94.00 92 ARG A CA 1
ATOM 764 C C . ARG A 1 92 ? 10.127 -2.426 -5.571 1.00 94.00 92 ARG A C 1
ATOM 766 O O . ARG A 1 92 ? 9.381 -2.007 -4.682 1.00 94.00 92 ARG A O 1
ATOM 773 N N . SER A 1 93 ? 10.390 -1.729 -6.677 1.00 95.31 93 SER A N 1
ATOM 774 C CA . SER A 1 93 ? 9.734 -0.450 -6.977 1.00 95.31 93 SER A CA 1
ATOM 775 C C . SER A 1 93 ? 8.220 -0.632 -7.094 1.00 95.31 93 SER A C 1
ATOM 777 O O . SER A 1 93 ? 7.736 -1.541 -7.758 1.00 95.31 93 SER A O 1
ATOM 779 N N . SER A 1 94 ? 7.458 0.256 -6.461 1.00 95.88 94 SER A N 1
ATOM 780 C CA . SER A 1 94 ? 5.993 0.191 -6.395 1.00 95.88 94 SER A CA 1
ATOM 781 C C . SER A 1 94 ? 5.302 1.312 -7.183 1.00 95.88 94 SER A C 1
ATOM 783 O O . SER A 1 94 ? 4.078 1.398 -7.198 1.00 95.88 94 SER A O 1
ATOM 785 N N . VAL A 1 95 ? 6.071 2.183 -7.849 1.00 98.00 95 VAL A N 1
ATOM 786 C CA . VAL A 1 95 ? 5.609 3.502 -8.315 1.00 98.00 95 VAL A CA 1
ATOM 787 C C . VAL A 1 95 ? 4.410 3.428 -9.260 1.00 98.00 95 VAL A C 1
ATOM 789 O O . VAL A 1 95 ? 3.441 4.158 -9.054 1.00 98.00 95 VAL A O 1
ATOM 792 N N . LEU A 1 96 ? 4.461 2.581 -10.295 1.00 98.50 96 LEU A N 1
ATOM 793 C CA . LEU A 1 96 ? 3.362 2.467 -11.259 1.00 98.50 96 LEU A CA 1
ATOM 794 C C . LEU A 1 96 ? 2.090 1.946 -10.577 1.00 98.50 96 LEU A C 1
ATOM 796 O O . LEU A 1 96 ? 1.037 2.568 -10.697 1.00 98.50 96 LEU A O 1
ATOM 800 N N . GLY A 1 97 ? 2.210 0.866 -9.798 1.00 98.44 97 GLY A N 1
ATOM 801 C CA . GLY A 1 97 ? 1.101 0.313 -9.024 1.00 98.44 97 GLY A CA 1
ATOM 802 C C . GLY A 1 97 ? 0.490 1.337 -8.067 1.00 98.44 97 GLY A C 1
ATOM 803 O O . GLY A 1 97 ? -0.728 1.484 -8.025 1.00 98.44 97 GLY A O 1
ATOM 804 N N . SER A 1 98 ? 1.319 2.102 -7.349 1.00 98.62 98 SER A N 1
ATOM 805 C CA . SER A 1 98 ? 0.857 3.139 -6.416 1.00 98.62 98 SER A CA 1
ATOM 806 C C . SER A 1 98 ? 0.110 4.271 -7.123 1.00 98.62 98 SER A C 1
ATOM 808 O O . SER A 1 98 ? -0.870 4.775 -6.583 1.00 98.62 98 SER A O 1
ATOM 810 N N . ARG A 1 99 ? 0.512 4.655 -8.343 1.00 98.81 99 ARG A N 1
ATOM 811 C CA . ARG A 1 99 ? -0.233 5.645 -9.145 1.00 98.81 99 ARG A CA 1
ATOM 812 C C . ARG A 1 99 ? -1.577 5.105 -9.616 1.00 98.81 99 ARG A C 1
ATOM 814 O O . ARG A 1 99 ? -2.565 5.821 -9.512 1.00 98.81 99 ARG A O 1
ATOM 821 N N . ILE A 1 100 ? -1.627 3.859 -10.089 1.00 98.81 100 ILE A N 1
ATOM 822 C CA . ILE A 1 100 ? -2.884 3.221 -10.508 1.00 98.81 100 ILE A CA 1
ATOM 823 C C . ILE A 1 100 ? -3.850 3.135 -9.322 1.00 98.81 100 ILE A C 1
ATOM 825 O O . ILE A 1 100 ? -4.984 3.590 -9.427 1.00 98.81 100 ILE A O 1
ATOM 829 N N . ALA A 1 101 ? -3.383 2.638 -8.173 1.00 98.75 101 ALA A N 1
ATOM 830 C CA . ALA A 1 101 ? -4.191 2.559 -6.960 1.00 98.75 101 ALA A CA 1
ATOM 831 C C . ALA A 1 101 ? -4.667 3.942 -6.481 1.00 98.75 101 ALA A C 1
ATOM 833 O O . ALA A 1 101 ? -5.774 4.060 -5.966 1.00 98.75 101 ALA A O 1
ATOM 834 N N . LEU A 1 102 ? -3.857 4.993 -6.669 1.00 98.75 102 LEU A N 1
ATOM 835 C CA . LEU A 1 102 ? -4.230 6.361 -6.308 1.00 98.75 102 LEU A CA 1
ATOM 836 C C . LEU A 1 102 ? -5.351 6.900 -7.200 1.00 98.75 102 LEU A C 1
ATOM 838 O O . LEU A 1 102 ? -6.319 7.453 -6.687 1.00 98.75 102 LEU A O 1
ATOM 842 N N . LEU A 1 103 ? -5.228 6.730 -8.520 1.00 98.38 103 LEU A N 1
ATOM 843 C CA . LEU A 1 103 ? -6.263 7.133 -9.479 1.00 98.38 103 LEU A CA 1
ATOM 844 C C . LEU A 1 103 ? -7.573 6.367 -9.252 1.00 98.38 103 LEU A C 1
ATOM 846 O O . LEU A 1 103 ? -8.648 6.908 -9.484 1.00 98.38 103 LEU A O 1
ATOM 850 N N . ALA A 1 104 ? -7.473 5.131 -8.765 1.00 98.06 104 ALA A N 1
ATOM 851 C CA . ALA A 1 104 ? -8.591 4.231 -8.533 1.00 98.06 104 ALA A CA 1
ATOM 852 C C . ALA A 1 104 ? -9.089 4.198 -7.081 1.00 98.06 104 ALA A C 1
ATOM 854 O O . ALA A 1 104 ? -9.874 3.325 -6.739 1.00 98.06 104 ALA A O 1
ATOM 855 N N . ALA A 1 105 ? -8.655 5.101 -6.195 1.00 96.56 105 ALA A N 1
ATOM 856 C CA . ALA A 1 105 ? -8.904 4.971 -4.753 1.00 96.56 105 ALA A CA 1
ATOM 857 C C . ALA A 1 105 ? -10.397 4.874 -4.354 1.00 96.56 105 ALA A C 1
ATOM 859 O O . ALA A 1 105 ? -10.705 4.358 -3.278 1.00 96.56 105 ALA A O 1
ATOM 860 N N . GLY A 1 106 ? -11.311 5.365 -5.202 1.00 95.38 106 GLY A N 1
ATOM 861 C CA . GLY A 1 106 ? -12.767 5.259 -5.033 1.00 95.38 106 GLY A CA 1
ATOM 862 C C . GLY A 1 106 ? -13.447 4.184 -5.890 1.00 95.38 106 GLY A C 1
ATOM 863 O O . GLY A 1 106 ? -14.661 4.025 -5.806 1.00 95.38 106 GLY A O 1
ATOM 864 N N . GLU A 1 107 ? -12.695 3.460 -6.713 1.00 98.00 107 GLU A N 1
ATOM 865 C CA . GLU A 1 107 ? -13.228 2.458 -7.630 1.00 98.00 107 GLU A CA 1
ATOM 866 C C . GLU A 1 107 ? -13.444 1.108 -6.929 1.00 98.00 107 GLU A C 1
ATOM 868 O O . GLU A 1 107 ? -12.605 0.681 -6.132 1.00 98.00 107 GLU A O 1
ATOM 873 N N . PRO A 1 108 ? -14.514 0.360 -7.256 1.00 97.31 108 PRO A N 1
ATOM 874 C CA . PRO A 1 108 ? -14.834 -0.900 -6.580 1.00 97.31 108 PRO A CA 1
ATOM 875 C C . PRO A 1 108 ? -13.800 -2.010 -6.822 1.00 97.31 108 PRO A C 1
ATOM 877 O O . PRO A 1 108 ? -13.736 -2.972 -6.063 1.00 97.31 108 PRO A O 1
ATOM 880 N N . TRP A 1 109 ? -12.987 -1.898 -7.873 1.00 98.12 109 TRP A N 1
ATOM 881 C CA . TRP A 1 109 ? -11.986 -2.899 -8.247 1.00 98.12 109 TRP A CA 1
ATOM 882 C C . TRP A 1 109 ? -10.608 -2.667 -7.606 1.00 98.12 109 TRP A C 1
ATOM 884 O O . TRP A 1 109 ? -9.736 -3.534 -7.711 1.00 98.12 109 TRP A O 1
ATOM 894 N N . VAL A 1 110 ? -10.382 -1.528 -6.937 1.00 98.62 110 VAL A N 1
ATOM 895 C CA . VAL A 1 110 ? -9.043 -1.133 -6.462 1.00 98.62 110 VAL A CA 1
ATOM 896 C C . VAL A 1 110 ? -8.453 -2.115 -5.454 1.00 98.62 110 VAL A C 1
ATOM 898 O O . VAL A 1 110 ? -7.266 -2.431 -5.534 1.00 98.62 110 VAL A O 1
ATOM 901 N N . GLY A 1 111 ? -9.267 -2.660 -4.547 1.00 98.50 111 GLY A N 1
ATOM 902 C CA . GLY A 1 111 ? -8.800 -3.632 -3.559 1.00 98.50 111 GLY A CA 1
ATOM 903 C C . GLY A 1 111 ? -8.300 -4.924 -4.202 1.00 98.50 111 GLY A C 1
ATOM 904 O O . GLY A 1 111 ? -7.251 -5.447 -3.819 1.00 98.50 111 GLY A O 1
ATOM 905 N N . GLU A 1 112 ? -8.989 -5.393 -5.244 1.00 98.75 112 GLU A N 1
ATOM 906 C CA . GLU A 1 112 ? -8.583 -6.573 -6.006 1.00 98.75 112 GLU A CA 1
ATOM 907 C C . GLU A 1 112 ? -7.314 -6.319 -6.825 1.00 98.75 112 GLU A C 1
ATOM 909 O O . GLU A 1 112 ? -6.394 -7.138 -6.800 1.00 98.75 112 GLU A O 1
ATOM 914 N N . PHE A 1 113 ? -7.198 -5.157 -7.473 1.00 98.81 113 PHE A N 1
ATOM 915 C CA . PHE A 1 113 ? -5.954 -4.751 -8.132 1.00 98.81 113 PHE A CA 1
ATOM 916 C C . PHE A 1 113 ? -4.773 -4.749 -7.149 1.00 98.81 113 PHE A C 1
ATOM 918 O O . PHE A 1 113 ? -3.721 -5.335 -7.426 1.00 98.81 113 PHE A O 1
ATOM 925 N N . CYS A 1 114 ? -4.954 -4.146 -5.970 1.00 98.81 114 CYS A N 1
ATOM 926 C CA . CYS A 1 114 ? -3.910 -4.072 -4.958 1.00 98.81 114 CYS A CA 1
ATOM 927 C C . CYS A 1 114 ? -3.490 -5.467 -4.454 1.00 98.81 114 CYS A C 1
ATOM 929 O O . CYS A 1 114 ? -2.290 -5.731 -4.314 1.00 98.81 114 CYS A O 1
ATOM 931 N N . ARG A 1 115 ? -4.450 -6.38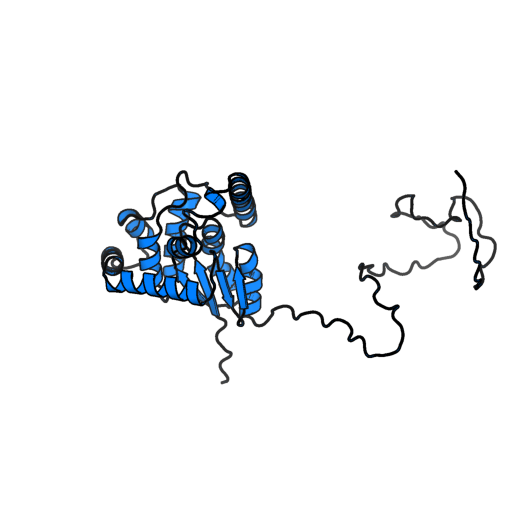2 -4.243 1.00 98.75 115 ARG A N 1
ATOM 932 C CA . ARG A 1 115 ? -4.170 -7.792 -3.920 1.00 98.75 115 ARG A CA 1
ATOM 933 C C . ARG A 1 115 ? -3.362 -8.486 -5.009 1.00 98.75 115 ARG A C 1
ATOM 935 O O . ARG A 1 115 ? -2.368 -9.142 -4.706 1.00 98.75 115 ARG A O 1
ATOM 942 N N . ARG A 1 116 ? -3.751 -8.328 -6.276 1.00 98.69 116 ARG A N 1
ATOM 943 C CA . ARG A 1 116 ? -3.061 -8.964 -7.407 1.00 98.69 116 ARG A CA 1
ATOM 944 C C . ARG A 1 116 ? -1.621 -8.480 -7.534 1.00 98.69 116 ARG A C 1
ATOM 946 O O . ARG A 1 116 ? -0.720 -9.309 -7.633 1.00 98.69 116 ARG A O 1
ATOM 953 N N . ILE A 1 117 ? -1.378 -7.171 -7.447 1.00 98.56 117 ILE A N 1
ATOM 954 C CA . ILE A 1 117 ? -0.017 -6.614 -7.477 1.00 98.56 117 ILE A CA 1
ATOM 955 C C . ILE A 1 117 ? 0.823 -7.134 -6.307 1.00 98.56 117 ILE A C 1
ATOM 957 O O . ILE A 1 117 ? 1.953 -7.576 -6.510 1.00 98.56 117 ILE A O 1
ATOM 961 N N . THR A 1 118 ? 0.293 -7.129 -5.081 1.00 98.19 118 THR A N 1
ATOM 962 C CA . THR A 1 118 ? 1.080 -7.593 -3.930 1.00 98.19 118 THR A CA 1
ATOM 963 C C . THR A 1 118 ? 1.338 -9.106 -3.973 1.00 98.19 118 THR A C 1
ATOM 965 O O . THR A 1 118 ? 2.440 -9.545 -3.644 1.00 98.19 118 THR A O 1
ATOM 968 N N . ALA A 1 119 ? 0.388 -9.907 -4.472 1.00 98.50 119 ALA A N 1
ATOM 969 C CA . ALA A 1 119 ? 0.553 -11.350 -4.645 1.00 98.50 119 ALA A CA 1
ATOM 970 C C . ALA A 1 119 ? 1.631 -11.698 -5.683 1.00 98.50 119 ALA A C 1
ATOM 972 O O . ALA A 1 119 ? 2.393 -12.647 -5.477 1.00 98.50 119 ALA A O 1
ATOM 973 N N . ARG A 1 120 ? 1.771 -10.905 -6.757 1.00 98.44 120 ARG A N 1
ATOM 974 C CA . ARG A 1 120 ? 2.900 -11.051 -7.692 1.00 98.44 120 ARG A CA 1
ATOM 975 C C . ARG A 1 120 ? 4.236 -11.003 -6.955 1.00 98.44 120 ARG A C 1
ATOM 977 O O . ARG A 1 120 ? 5.070 -11.878 -7.150 1.00 98.44 120 ARG A O 1
ATOM 984 N N . ASN A 1 121 ? 4.402 -10.061 -6.030 1.00 98.06 121 ASN A N 1
ATOM 985 C CA . ASN A 1 121 ? 5.636 -9.925 -5.261 1.00 98.06 121 ASN A CA 1
ATOM 986 C C . ASN A 1 121 ? 5.799 -11.029 -4.194 1.00 98.06 121 ASN A C 1
ATOM 988 O O . ASN A 1 121 ? 6.783 -11.764 -4.204 1.00 98.06 121 ASN A O 1
ATOM 992 N N . TYR A 1 122 ? 4.824 -11.175 -3.292 1.00 98.38 122 TYR A N 1
ATOM 993 C CA . TYR A 1 122 ? 4.960 -11.958 -2.051 1.00 98.38 122 TYR A CA 1
ATOM 994 C C . TYR A 1 122 ? 4.385 -13.377 -2.105 1.00 98.38 122 TYR A C 1
ATOM 996 O O . TYR A 1 122 ? 4.397 -14.086 -1.098 1.00 98.38 122 TYR A O 1
ATOM 1004 N N . VAL A 1 123 ? 3.874 -13.811 -3.257 1.00 98.31 123 VAL A N 1
ATOM 1005 C CA . VAL A 1 123 ? 3.423 -15.195 -3.488 1.00 98.31 123 VAL A CA 1
ATOM 1006 C C . VAL A 1 123 ? 4.143 -15.798 -4.690 1.00 98.31 123 VAL A C 1
ATOM 1008 O O . VAL A 1 123 ? 4.633 -16.928 -4.618 1.00 98.31 123 VAL A O 1
ATOM 1011 N N . GLN A 1 124 ? 4.239 -15.038 -5.782 1.00 98.31 124 GLN A N 1
ATOM 1012 C CA . GLN A 1 124 ? 4.772 -15.519 -7.061 1.00 98.31 124 GLN A CA 1
ATOM 1013 C C . GLN A 1 124 ? 6.255 -15.181 -7.262 1.00 98.31 124 GLN A C 1
ATOM 1015 O O . GLN A 1 124 ? 6.881 -15.766 -8.139 1.00 98.31 124 GLN A O 1
ATOM 1020 N N . ASP A 1 125 ? 6.812 -14.283 -6.443 1.00 97.94 125 ASP A N 1
ATOM 1021 C CA . ASP A 1 125 ? 8.159 -13.726 -6.602 1.00 97.94 125 ASP A CA 1
ATOM 1022 C C . ASP A 1 125 ? 8.422 -13.156 -8.009 1.00 97.94 125 ASP A C 1
ATOM 1024 O O . ASP A 1 125 ? 9.380 -13.509 -8.691 1.00 97.94 125 ASP A O 1
ATOM 1028 N N . GLN A 1 126 ? 7.526 -12.274 -8.452 1.00 97.94 126 GLN A N 1
ATOM 1029 C CA . GLN A 1 126 ? 7.543 -11.641 -9.768 1.00 97.94 126 GLN A CA 1
ATOM 1030 C C . GLN A 1 126 ? 7.621 -10.114 -9.683 1.00 97.94 126 GLN A C 1
ATOM 1032 O O . GLN A 1 126 ? 7.230 -9.496 -8.691 1.00 97.94 126 GLN A O 1
ATOM 1037 N N . GLU A 1 127 ? 8.080 -9.515 -10.783 1.00 97.00 127 GLU A N 1
ATOM 1038 C CA . GLU A 1 127 ? 8.100 -8.068 -11.003 1.00 97.00 127 GLU A CA 1
ATOM 1039 C C . GLU A 1 127 ? 6.697 -7.433 -10.894 1.00 97.00 127 GLU A C 1
ATOM 1041 O O . GLU A 1 127 ? 5.685 -8.029 -11.300 1.00 97.00 127 GLU A O 1
ATOM 1046 N N . ILE A 1 128 ? 6.661 -6.202 -10.368 1.00 97.88 128 ILE A N 1
ATOM 1047 C CA . ILE A 1 128 ? 5.454 -5.408 -10.090 1.00 97.88 128 ILE A CA 1
ATOM 1048 C C . ILE A 1 128 ? 5.488 -3.973 -10.647 1.00 97.88 128 ILE A C 1
ATOM 1050 O O . ILE A 1 128 ? 4.449 -3.317 -10.694 1.00 97.88 128 ILE A O 1
ATOM 1054 N N . ALA A 1 129 ? 6.650 -3.464 -11.055 1.00 96.44 129 ALA A N 1
ATOM 1055 C CA . ALA A 1 129 ? 6.846 -2.089 -11.504 1.00 96.44 129 ALA A CA 1
ATOM 1056 C C . ALA A 1 129 ? 6.575 -1.888 -13.003 1.00 96.44 129 ALA A C 1
ATOM 1058 O O . ALA A 1 129 ? 6.484 -0.743 -13.452 1.00 96.44 129 ALA A O 1
ATOM 1059 N N . SER A 1 130 ? 6.479 -2.972 -13.777 1.00 97.19 130 SER A N 1
ATOM 1060 C CA . SER A 1 130 ? 6.373 -2.910 -15.235 1.00 97.19 130 SER A CA 1
ATOM 1061 C C . SER A 1 130 ? 4.924 -2.723 -15.720 1.00 97.19 130 SER A C 1
ATOM 1063 O O . SER A 1 130 ? 3.982 -3.142 -15.035 1.00 97.19 130 SER A O 1
ATOM 1065 N N . PRO A 1 131 ? 4.709 -2.129 -16.910 1.00 97.88 131 PRO A N 1
ATOM 1066 C CA . PRO A 1 131 ? 3.387 -2.068 -17.534 1.00 97.88 131 PRO A CA 1
ATOM 1067 C C . PRO A 1 131 ? 2.738 -3.445 -17.710 1.00 97.88 131 PRO A C 1
ATOM 1069 O O . PRO A 1 131 ? 1.539 -3.579 -17.507 1.00 97.88 131 PRO A O 1
ATOM 1072 N N . GLU A 1 132 ? 3.514 -4.483 -18.020 1.00 98.19 132 GLU A N 1
ATOM 1073 C CA . GLU A 1 132 ? 3.024 -5.855 -18.195 1.00 98.19 132 GLU A CA 1
ATOM 1074 C C . GLU A 1 132 ? 2.487 -6.430 -16.880 1.00 98.19 132 GLU A C 1
ATOM 1076 O O . GLU A 1 132 ? 1.432 -7.065 -16.860 1.00 98.19 132 GLU A O 1
ATOM 1081 N N . ALA A 1 133 ? 3.176 -6.167 -15.764 1.00 98.12 133 ALA A N 1
ATOM 1082 C CA . ALA A 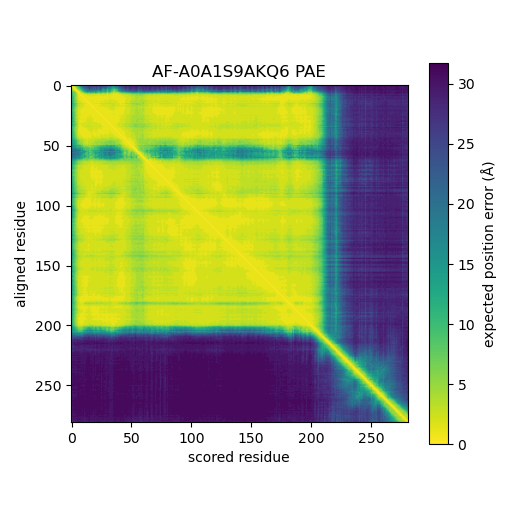1 133 ? 2.699 -6.552 -14.441 1.00 98.12 133 ALA A CA 1
ATOM 1083 C C . ALA A 1 133 ? 1.384 -5.837 -14.087 1.00 98.12 133 ALA A C 1
ATOM 1085 O O . ALA A 1 133 ? 0.467 -6.462 -13.548 1.00 98.12 133 ALA A O 1
ATOM 1086 N N . ALA A 1 134 ? 1.276 -4.548 -14.422 1.00 98.50 134 ALA A N 1
ATOM 1087 C CA . ALA A 1 134 ? 0.060 -3.769 -14.216 1.00 98.50 134 ALA A CA 1
ATOM 1088 C C . ALA A 1 134 ? -1.101 -4.253 -15.101 1.00 98.50 134 ALA A C 1
ATOM 1090 O O . ALA A 1 134 ? -2.215 -4.397 -14.600 1.00 98.50 134 ALA A O 1
ATOM 1091 N N . LEU A 1 135 ? -0.842 -4.563 -16.377 1.00 98.38 135 LEU A N 1
ATOM 1092 C CA . LEU A 1 135 ? -1.828 -5.130 -17.303 1.00 98.38 135 LEU A CA 1
ATOM 1093 C C . LEU A 1 135 ? -2.389 -6.443 -16.759 1.00 98.38 135 LEU A C 1
ATOM 1095 O O . LEU A 1 135 ? -3.602 -6.588 -16.652 1.00 98.38 135 LEU A O 1
ATOM 1099 N N . ALA A 1 136 ? -1.515 -7.363 -16.344 1.00 98.06 136 ALA A N 1
ATOM 1100 C CA . ALA A 1 136 ? -1.931 -8.646 -15.784 1.00 98.06 136 ALA A CA 1
ATOM 1101 C C . ALA A 1 136 ? -2.768 -8.488 -14.502 1.00 98.06 136 ALA A C 1
ATOM 1103 O O . ALA A 1 136 ? -3.696 -9.256 -14.267 1.00 98.06 136 ALA A O 1
ATOM 1104 N N . ALA A 1 137 ? -2.464 -7.494 -13.661 1.00 98.44 137 ALA A N 1
ATOM 1105 C CA . ALA A 1 137 ? -3.249 -7.230 -12.457 1.00 98.44 137 ALA A CA 1
ATOM 1106 C C . ALA A 1 137 ? -4.622 -6.606 -12.763 1.00 98.44 137 ALA A C 1
ATOM 1108 O O . ALA A 1 137 ? -5.586 -6.898 -12.057 1.00 98.44 137 ALA A O 1
ATOM 1109 N N . LEU A 1 138 ? -4.718 -5.776 -13.804 1.00 98.69 138 LEU A N 1
ATOM 1110 C CA . LEU A 1 138 ? -5.952 -5.113 -14.240 1.00 98.69 138 LEU A CA 1
ATOM 1111 C C . LEU A 1 138 ? -6.850 -5.990 -15.125 1.00 98.69 138 LEU A C 1
ATOM 1113 O O . LEU A 1 138 ? -8.007 -5.632 -15.348 1.00 98.69 138 LEU A O 1
ATOM 1117 N N . ASP A 1 139 ? -6.343 -7.117 -15.624 1.00 97.62 139 ASP A N 1
ATOM 1118 C CA . ASP A 1 139 ? -7.074 -7.994 -16.537 1.00 97.62 139 ASP A CA 1
ATOM 1119 C C . ASP A 1 139 ? -8.424 -8.449 -15.952 1.00 97.62 139 ASP A C 1
ATOM 1121 O O . ASP A 1 139 ? -8.519 -8.923 -14.813 1.00 97.62 139 ASP A O 1
ATOM 1125 N N . GLY A 1 140 ? -9.494 -8.233 -16.719 1.00 97.81 140 GLY A N 1
ATOM 1126 C CA . GLY A 1 140 ? -10.876 -8.494 -16.307 1.00 97.81 140 GLY A CA 1
ATOM 1127 C C . GLY A 1 140 ? -11.439 -7.598 -15.190 1.00 97.81 140 GLY A C 1
ATOM 1128 O O . GLY A 1 140 ? -12.596 -7.784 -14.821 1.00 97.81 140 GLY A O 1
ATOM 1129 N N . LEU A 1 141 ? -10.674 -6.640 -14.645 1.00 98.25 141 LEU A N 1
ATOM 1130 C CA . LEU A 1 141 ? -11.167 -5.680 -13.639 1.00 98.25 141 LEU A CA 1
ATOM 1131 C C . LEU A 1 141 ? -11.747 -4.408 -14.260 1.00 98.25 141 LEU A C 1
ATOM 1133 O O . LEU A 1 141 ? -12.633 -3.784 -13.681 1.00 98.25 141 LEU A O 1
ATOM 1137 N N . VAL A 1 142 ? -11.231 -4.016 -15.424 1.00 98.00 142 VAL A N 1
ATOM 1138 C CA . VAL A 1 142 ? -11.600 -2.786 -16.132 1.00 98.00 142 VAL A CA 1
ATOM 1139 C C . VAL A 1 142 ? -11.721 -3.051 -17.630 1.00 98.00 142 VAL A C 1
ATOM 1141 O O . VAL A 1 142 ? -11.110 -3.979 -18.154 1.00 98.00 142 VAL A O 1
ATOM 1144 N N . ALA A 1 143 ? -12.494 -2.218 -18.330 1.00 97.62 143 ALA A N 1
ATOM 1145 C CA . ALA A 1 143 ? -12.705 -2.363 -19.771 1.00 97.62 143 ALA A CA 1
ATOM 1146 C C . ALA A 1 143 ? -11.447 -2.047 -20.603 1.00 97.62 143 ALA A C 1
ATOM 1148 O O . ALA A 1 143 ? -11.217 -2.686 -21.625 1.00 97.62 143 ALA A O 1
ATOM 1149 N N . ASP A 1 144 ? -10.635 -1.079 -20.162 1.00 97.81 144 ASP A N 1
ATOM 1150 C CA . ASP A 1 144 ? -9.401 -0.673 -20.845 1.00 97.81 144 ASP A CA 1
ATOM 1151 C C . ASP A 1 144 ? -8.234 -0.518 -19.846 1.00 97.81 144 ASP A C 1
ATOM 1153 O O . ASP A 1 144 ? -7.961 0.583 -19.349 1.00 97.81 144 ASP A O 1
ATOM 1157 N N . PRO A 1 145 ? -7.527 -1.620 -19.525 1.00 98.12 145 PRO A N 1
ATOM 1158 C CA . PRO A 1 145 ? -6.335 -1.582 -18.679 1.00 98.12 145 PRO A CA 1
ATOM 1159 C C . PRO A 1 145 ? -5.233 -0.651 -19.203 1.00 98.12 145 PRO A C 1
ATOM 1161 O O . PRO A 1 145 ? -4.532 -0.007 -18.418 1.00 98.12 145 PRO A O 1
ATOM 1164 N N . ALA A 1 146 ? -5.078 -0.550 -20.527 1.00 98.19 146 ALA A N 1
ATOM 1165 C CA . ALA A 1 146 ? -4.031 0.254 -21.148 1.00 98.19 146 ALA A CA 1
ATOM 1166 C C . ALA A 1 146 ? -4.278 1.756 -20.948 1.00 98.19 146 ALA A C 1
ATOM 1168 O O . ALA A 1 146 ? -3.330 2.500 -20.677 1.00 98.19 146 ALA A O 1
ATOM 1169 N N . ALA A 1 147 ? -5.536 2.208 -21.004 1.00 98.25 147 ALA A N 1
ATOM 1170 C CA . ALA A 1 147 ? -5.889 3.592 -20.695 1.00 98.25 147 ALA A CA 1
ATOM 1171 C C . ALA A 1 147 ? -5.538 3.977 -19.250 1.00 98.25 147 ALA A C 1
ATOM 1173 O O . ALA A 1 147 ? -4.967 5.048 -19.037 1.00 98.25 147 ALA A O 1
ATOM 1174 N N . ILE A 1 148 ? -5.809 3.099 -18.277 1.00 98.44 148 ILE A N 1
ATOM 1175 C CA . ILE A 1 148 ? -5.473 3.330 -16.862 1.00 98.44 148 ILE A CA 1
ATOM 1176 C C . ILE A 1 148 ? -3.955 3.441 -16.669 1.00 98.44 148 ILE A C 1
ATOM 1178 O O . ILE A 1 148 ? -3.475 4.355 -15.995 1.00 98.44 148 ILE A O 1
ATOM 1182 N N . ILE A 1 149 ? -3.179 2.553 -17.298 1.00 98.62 149 ILE A N 1
ATOM 1183 C CA . ILE A 1 149 ? -1.710 2.578 -17.226 1.00 98.62 149 ILE A CA 1
ATOM 1184 C C . ILE A 1 149 ? -1.146 3.843 -17.875 1.00 98.62 149 ILE A C 1
ATOM 1186 O O . ILE A 1 149 ? -0.247 4.472 -17.311 1.00 98.62 149 ILE A O 1
ATOM 1190 N N . ARG A 1 150 ? -1.684 4.253 -19.030 1.00 98.56 150 ARG A N 1
ATOM 1191 C CA . ARG A 1 150 ? -1.293 5.506 -19.688 1.00 98.56 150 ARG A CA 1
ATOM 1192 C C . ARG A 1 150 ? -1.565 6.706 -18.782 1.00 98.56 150 ARG A C 1
ATOM 1194 O O . ARG A 1 150 ? -0.644 7.489 -18.567 1.00 98.56 150 ARG A O 1
ATOM 1201 N N . ALA A 1 151 ? -2.757 6.796 -18.189 1.00 98.56 151 ALA A N 1
ATOM 1202 C CA . ALA A 1 151 ? -3.110 7.861 -17.247 1.00 98.56 151 ALA A CA 1
ATOM 1203 C C . ALA A 1 151 ? -2.171 7.884 -16.025 1.00 98.56 151 ALA A C 1
ATOM 1205 O O . ALA A 1 151 ? -1.706 8.941 -15.602 1.00 98.56 151 ALA A O 1
ATOM 1206 N N . ALA A 1 152 ? -1.787 6.715 -15.500 1.00 98.50 152 ALA A N 1
ATOM 1207 C CA . ALA A 1 152 ? -0.799 6.605 -14.424 1.00 98.50 152 ALA A CA 1
ATOM 1208 C C . ALA A 1 152 ? 0.623 7.057 -14.836 1.00 98.50 152 ALA A C 1
ATOM 1210 O O . ALA A 1 152 ? 1.464 7.3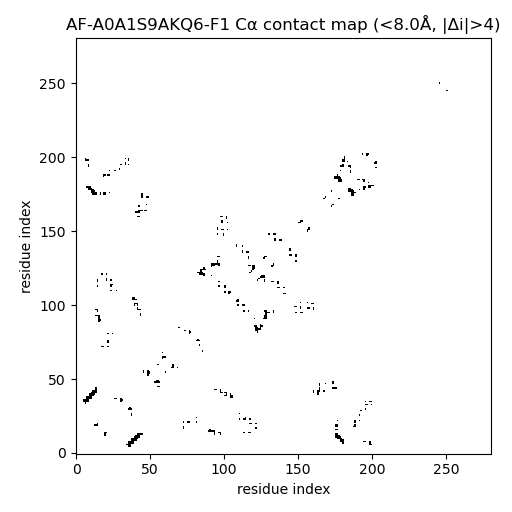48 -13.977 1.00 98.50 152 ALA A O 1
ATOM 1211 N N . GLY A 1 153 ? 0.910 7.121 -16.138 1.00 98.00 153 GLY A N 1
ATOM 1212 C CA . GLY A 1 153 ? 2.151 7.645 -16.710 1.00 98.00 153 GLY A CA 1
ATOM 1213 C C . GLY A 1 153 ? 2.164 9.163 -16.926 1.00 98.00 153 GLY A C 1
ATOM 1214 O O . GLY A 1 153 ? 3.239 9.727 -17.155 1.00 98.00 153 GLY A O 1
ATOM 1215 N N . GLU A 1 154 ? 1.016 9.832 -16.827 1.00 98.62 154 GLU A N 1
ATOM 1216 C CA . GLU A 1 154 ? 0.884 11.272 -17.057 1.00 98.62 154 GLU A CA 1
ATOM 1217 C C . GLU A 1 154 ? 1.434 12.106 -15.894 1.00 98.62 154 GLU A C 1
ATOM 1219 O O . GLU A 1 154 ? 1.527 11.665 -14.743 1.00 98.62 154 GLU A O 1
ATOM 1224 N N . ASP A 1 155 ? 1.801 13.354 -16.186 1.00 98.50 155 ASP A N 1
ATOM 1225 C CA . ASP A 1 155 ? 2.393 14.252 -15.192 1.00 98.50 155 ASP A CA 1
ATOM 1226 C C . ASP A 1 155 ? 1.433 14.582 -14.046 1.00 98.50 155 ASP A C 1
ATOM 1228 O O . ASP A 1 155 ? 1.881 14.712 -12.905 1.00 98.50 155 ASP A O 1
ATOM 1232 N N . ALA A 1 156 ? 0.123 14.602 -14.314 1.00 98.44 156 ALA A N 1
ATOM 1233 C CA . ALA A 1 156 ? -0.907 14.750 -13.290 1.00 98.44 156 ALA A CA 1
ATOM 1234 C C . ALA A 1 156 ? -0.846 13.616 -12.250 1.00 98.44 156 ALA A C 1
ATOM 1236 O O . ALA A 1 156 ? -0.783 13.885 -11.051 1.00 98.44 156 ALA A O 1
ATOM 1237 N N . ALA A 1 157 ? -0.762 12.352 -12.682 1.00 98.56 157 ALA A N 1
ATOM 1238 C CA . ALA A 1 157 ? -0.658 11.207 -11.775 1.00 98.56 157 ALA A CA 1
ATOM 1239 C C . ALA A 1 157 ? 0.680 11.185 -11.013 1.00 98.56 157 ALA A C 1
ATOM 1241 O O . ALA A 1 157 ? 0.731 10.848 -9.826 1.00 98.56 157 ALA A O 1
ATOM 1242 N N . LYS A 1 158 ? 1.780 11.594 -11.663 1.00 98.50 158 LYS A N 1
ATOM 1243 C CA . LYS A 1 158 ? 3.085 11.757 -10.996 1.00 98.50 158 LYS A CA 1
ATOM 1244 C C . LYS A 1 158 ? 3.019 12.817 -9.899 1.00 98.50 158 LYS A C 1
ATOM 1246 O O . LYS A 1 158 ? 3.546 12.590 -8.811 1.00 98.50 158 LYS A O 1
ATOM 1251 N N . ALA A 1 159 ? 2.416 13.969 -10.189 1.00 98.56 159 ALA A N 1
ATOM 1252 C CA . ALA A 1 159 ? 2.244 15.057 -9.234 1.00 98.56 159 ALA A CA 1
ATOM 1253 C C . ALA A 1 159 ? 1.322 14.645 -8.078 1.00 98.56 159 ALA A C 1
ATOM 1255 O O . ALA A 1 159 ? 1.672 14.880 -6.924 1.00 98.56 159 ALA A O 1
ATOM 1256 N N . ALA A 1 160 ? 0.222 13.946 -8.369 1.00 98.56 160 ALA A N 1
ATOM 1257 C CA . ALA A 1 160 ? -0.703 13.441 -7.360 1.00 98.56 160 ALA A CA 1
ATOM 1258 C C . ALA A 1 160 ? -0.024 12.479 -6.372 1.00 98.56 160 ALA A C 1
ATOM 1260 O O . ALA A 1 160 ? -0.164 12.653 -5.165 1.00 98.56 160 ALA A O 1
ATOM 1261 N N . LEU A 1 161 ? 0.774 11.510 -6.847 1.00 98.62 161 LEU A N 1
ATOM 1262 C CA . LEU A 1 161 ? 1.478 10.587 -5.943 1.00 98.62 161 LEU A CA 1
ATOM 1263 C C . LEU A 1 161 ? 2.553 11.294 -5.103 1.00 98.62 161 LEU A C 1
ATOM 1265 O O . LEU A 1 161 ? 2.759 10.936 -3.942 1.00 98.62 161 LEU A O 1
ATOM 1269 N N . ARG A 1 162 ? 3.224 12.311 -5.663 1.00 98.12 162 ARG A N 1
ATOM 1270 C CA . ARG A 1 162 ? 4.143 13.158 -4.887 1.00 98.12 162 ARG A CA 1
ATOM 1271 C C . ARG A 1 162 ? 3.384 13.882 -3.779 1.00 98.12 162 ARG A C 1
ATOM 1273 O O . ARG A 1 162 ? 3.762 13.738 -2.628 1.00 98.12 162 ARG A O 1
ATOM 1280 N N . ALA A 1 163 ? 2.286 14.564 -4.105 1.00 98.31 163 ALA A N 1
ATOM 1281 C CA . ALA A 1 163 ? 1.461 15.268 -3.124 1.00 98.31 163 ALA A CA 1
ATOM 1282 C C . ALA A 1 163 ? 0.903 14.329 -2.039 1.00 98.31 163 ALA A C 1
ATOM 1284 O O . ALA A 1 163 ? 0.953 14.664 -0.863 1.00 98.31 163 ALA A O 1
ATOM 1285 N N . GLN A 1 164 ? 0.453 13.127 -2.411 1.00 98.31 164 GLN A N 1
ATOM 1286 C CA . GLN A 1 164 ? 0.007 12.099 -1.464 1.00 98.31 164 GLN A CA 1
ATOM 1287 C C . GLN A 1 164 ? 1.137 11.658 -0.517 1.00 98.31 164 GLN A C 1
ATOM 1289 O O . GLN A 1 164 ? 0.919 11.459 0.673 1.00 98.31 164 GLN A O 1
ATOM 1294 N N . THR A 1 165 ? 2.363 11.527 -1.029 1.00 97.62 165 THR A N 1
ATOM 1295 C CA . THR A 1 165 ? 3.527 11.167 -0.205 1.00 97.62 165 THR A CA 1
ATOM 1296 C C . THR A 1 165 ? 3.952 12.320 0.712 1.00 97.62 165 THR A C 1
ATOM 1298 O O . THR A 1 165 ? 4.330 12.083 1.856 1.00 97.62 165 THR A O 1
ATOM 1301 N N . GLU A 1 166 ? 3.847 13.569 0.255 1.00 96.69 166 GLU A N 1
ATOM 1302 C CA . GLU A 1 166 ? 4.060 14.753 1.100 1.00 96.69 166 GLU A CA 1
ATOM 1303 C C . GLU A 1 166 ? 2.995 14.871 2.197 1.00 96.69 166 GLU A C 1
ATOM 1305 O O . GLU A 1 166 ? 3.309 15.214 3.335 1.00 96.69 166 GLU A O 1
ATOM 1310 N N . GLU A 1 167 ? 1.746 14.523 1.893 1.00 97.50 167 GLU A N 1
ATOM 1311 C CA . GLU A 1 167 ? 0.676 14.467 2.887 1.00 97.50 167 GLU A CA 1
ATOM 1312 C C . GLU A 1 167 ? 0.950 13.398 3.951 1.00 97.50 167 GLU A C 1
ATOM 1314 O O . GLU A 1 167 ? 0.868 13.692 5.142 1.00 97.50 167 GLU A O 1
ATOM 1319 N N . ALA A 1 168 ? 1.370 12.193 3.546 1.00 97.19 168 ALA A N 1
ATOM 1320 C CA . ALA A 1 168 ? 1.803 11.151 4.478 1.00 97.19 168 ALA A CA 1
ATOM 1321 C C . ALA A 1 168 ? 2.886 11.670 5.443 1.00 97.19 168 ALA A C 1
ATOM 1323 O O . ALA A 1 168 ? 2.814 11.437 6.651 1.00 97.19 168 ALA A O 1
ATOM 1324 N N . ARG A 1 169 ? 3.858 12.435 4.927 1.00 93.56 169 ARG A N 1
ATOM 1325 C CA . ARG A 1 169 ? 4.902 13.074 5.745 1.00 93.56 169 ARG A CA 1
ATOM 1326 C C . ARG A 1 169 ? 4.321 14.092 6.721 1.00 93.56 169 ARG A C 1
ATOM 1328 O O . ARG A 1 169 ? 4.652 14.050 7.903 1.00 93.56 169 ARG A O 1
ATOM 1335 N N . ARG A 1 170 ? 3.432 14.977 6.259 1.00 95.31 170 ARG A N 1
ATOM 1336 C CA . ARG A 1 170 ? 2.774 15.993 7.101 1.00 95.31 170 ARG A CA 1
ATOM 1337 C C . ARG A 1 170 ? 1.955 15.368 8.234 1.00 95.31 170 ARG A C 1
ATOM 1339 O O . ARG A 1 170 ? 1.893 15.937 9.320 1.00 95.31 170 ARG A O 1
ATOM 1346 N N . LEU A 1 171 ? 1.368 14.198 7.992 1.00 96.19 171 LEU A N 1
ATOM 1347 C CA . LEU A 1 171 ? 0.637 13.405 8.985 1.00 96.19 171 LEU A CA 1
ATOM 1348 C C . LEU A 1 171 ? 1.555 12.638 9.955 1.00 96.19 171 LEU A C 1
ATOM 1350 O O . LEU A 1 171 ? 1.062 11.978 10.865 1.00 96.19 171 LEU A O 1
ATOM 1354 N N . GLY A 1 172 ? 2.879 12.714 9.785 1.00 95.06 172 GLY A N 1
ATOM 1355 C CA . GLY A 1 172 ? 3.853 12.034 10.638 1.00 95.06 172 GLY A CA 1
ATOM 1356 C C . GLY A 1 172 ? 4.001 10.538 10.351 1.00 95.06 172 GLY A C 1
ATOM 1357 O O . GLY A 1 172 ? 4.521 9.809 11.195 1.00 95.06 172 GLY A O 1
ATOM 1358 N N . ILE A 1 173 ? 3.565 10.058 9.181 1.00 96.00 173 ILE A N 1
ATOM 1359 C CA . ILE A 1 173 ? 3.707 8.649 8.798 1.00 96.00 173 ILE A CA 1
ATOM 1360 C C . ILE A 1 173 ? 5.188 8.323 8.584 1.00 96.00 173 ILE A C 1
ATOM 1362 O O . ILE A 1 173 ? 5.871 8.943 7.773 1.00 96.00 173 ILE A O 1
ATOM 1366 N N . PHE A 1 174 ? 5.674 7.294 9.276 1.00 92.94 174 PHE A N 1
ATOM 1367 C CA . PHE A 1 174 ? 7.073 6.846 9.221 1.00 92.94 174 PHE A CA 1
ATOM 1368 C C . PHE A 1 174 ? 7.234 5.396 8.734 1.00 92.94 174 PHE A C 1
ATOM 1370 O O . PHE A 1 174 ? 8.346 4.866 8.675 1.00 92.94 174 PHE A O 1
ATOM 1377 N N . GLY A 1 175 ? 6.133 4.727 8.393 1.00 93.94 175 GLY A N 1
ATOM 1378 C CA . GLY A 1 175 ? 6.138 3.334 7.97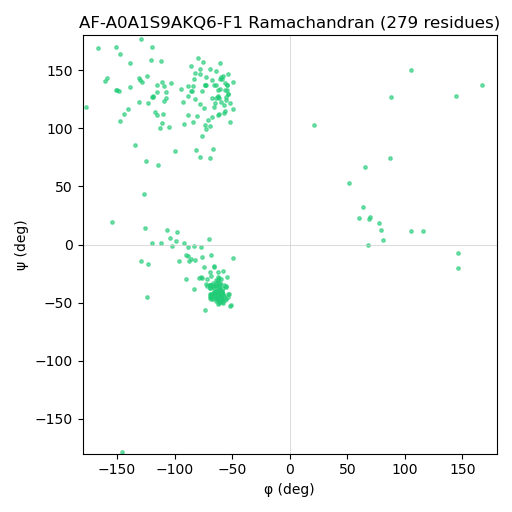0 1.00 93.94 175 GLY A CA 1
ATOM 1379 C C . GLY A 1 175 ? 4.822 2.906 7.328 1.00 93.94 175 GLY A C 1
ATOM 1380 O O . GLY A 1 175 ? 3.825 3.621 7.374 1.00 93.94 175 GLY A O 1
ATOM 1381 N N . ALA A 1 176 ? 4.830 1.719 6.725 1.00 96.56 176 ALA A N 1
ATOM 1382 C CA . ALA A 1 176 ? 3.652 1.103 6.122 1.00 96.56 176 ALA A CA 1
ATOM 1383 C C . ALA A 1 176 ? 3.503 -0.351 6.609 1.00 96.56 176 ALA A C 1
ATOM 1385 O O . ALA A 1 176 ? 4.521 -1.052 6.684 1.00 96.56 176 ALA A O 1
ATOM 1386 N N . PRO A 1 177 ? 2.279 -0.836 6.868 1.00 98.44 177 PRO A N 1
ATOM 1387 C CA . PRO A 1 177 ? 1.015 -0.116 6.730 1.00 98.44 177 PRO A CA 1
ATOM 1388 C C . PRO A 1 177 ? 0.775 0.839 7.908 1.00 98.44 177 PRO A C 1
ATOM 1390 O O . PRO A 1 177 ? 1.249 0.587 9.016 1.00 98.44 177 PRO A O 1
ATOM 1393 N N . THR A 1 178 ? 0.045 1.922 7.659 1.00 98.75 178 THR A N 1
ATOM 1394 C CA . THR A 1 178 ? -0.428 2.860 8.686 1.00 98.75 178 THR A CA 1
ATOM 1395 C C . THR A 1 178 ? -1.914 3.113 8.483 1.00 98.75 178 THR A C 1
ATOM 1397 O O . THR A 1 178 ? -2.382 3.186 7.349 1.00 98.75 178 THR A O 1
ATOM 1400 N N . PHE A 1 179 ? -2.658 3.261 9.570 1.00 98.75 179 PHE A N 1
ATOM 1401 C CA . PHE A 1 179 ? -4.082 3.535 9.550 1.00 98.75 179 PHE A CA 1
ATOM 1402 C C . PHE A 1 179 ? -4.412 4.804 10.327 1.00 98.75 179 PHE A C 1
ATOM 1404 O O . PHE A 1 179 ? -3.807 5.053 11.370 1.00 98.75 179 PHE A O 1
ATOM 1411 N N . PHE A 1 180 ? -5.405 5.554 9.853 1.00 98.19 180 PHE A N 1
ATOM 1412 C CA . PHE A 1 180 ? -6.057 6.600 10.638 1.00 98.19 180 PHE A CA 1
ATOM 1413 C C . PHE A 1 180 ? -7.538 6.278 10.806 1.00 98.19 180 PHE A C 1
ATOM 1415 O O . PHE A 1 180 ? -8.247 6.026 9.829 1.00 98.19 180 PHE A O 1
ATOM 1422 N N . ALA A 1 181 ? -7.994 6.285 12.055 1.00 96.38 181 ALA A N 1
ATOM 1423 C CA . ALA A 1 181 ? -9.386 6.061 12.423 1.00 96.38 181 ALA A CA 1
ATOM 1424 C C . ALA A 1 181 ? -9.664 6.646 13.808 1.00 96.38 181 ALA A C 1
ATOM 1426 O O . ALA A 1 181 ? -8.806 6.611 14.687 1.00 96.38 181 ALA A O 1
ATOM 1427 N N . GLY A 1 182 ? -10.858 7.210 14.009 1.00 89.62 182 GLY A N 1
ATOM 1428 C CA . GLY A 1 182 ? -11.242 7.783 15.305 1.00 89.62 182 GLY A CA 1
ATOM 1429 C C . GLY A 1 182 ? -10.344 8.932 15.793 1.00 89.62 182 GLY A C 1
ATOM 1430 O O . GLY A 1 182 ? -10.293 9.182 16.990 1.00 89.62 182 GLY A O 1
ATOM 1431 N N . GLY A 1 183 ? -9.629 9.614 14.888 1.00 90.19 183 GLY A N 1
ATOM 1432 C CA . GLY A 1 183 ? -8.668 10.674 15.227 1.00 90.19 183 GLY A CA 1
ATOM 1433 C C . GLY A 1 183 ? -7.286 10.181 15.676 1.00 90.19 183 GLY A C 1
ATOM 1434 O O . GLY A 1 183 ? -6.445 11.006 16.020 1.00 90.19 183 GLY A O 1
ATOM 1435 N N . GLU A 1 184 ? -7.040 8.870 15.646 1.00 94.88 184 GLU A N 1
ATOM 1436 C CA . GLU A 1 184 ? -5.802 8.226 16.099 1.00 94.88 184 GLU A CA 1
ATOM 1437 C C . GLU A 1 184 ? -5.013 7.619 14.928 1.00 94.88 184 GLU A C 1
ATOM 1439 O O . GLU A 1 184 ? -5.579 7.308 13.874 1.00 94.88 184 GLU A O 1
ATOM 1444 N N . MET A 1 185 ? -3.706 7.421 15.133 1.00 97.44 185 MET A N 1
ATOM 1445 C CA . MET A 1 185 ? -2.803 6.756 14.186 1.00 97.44 185 MET A CA 1
ATOM 1446 C C . MET A 1 185 ? -2.403 5.364 14.691 1.00 97.44 185 MET A C 1
ATOM 1448 O O . MET A 1 185 ? -1.911 5.211 15.809 1.00 97.44 185 MET A O 1
ATOM 1452 N N . PHE A 1 186 ? -2.510 4.359 13.824 1.00 98.25 186 PHE A N 1
ATOM 1453 C CA . PHE A 1 186 ? -2.138 2.971 14.099 1.00 98.25 186 PHE A CA 1
ATOM 1454 C C . PHE A 1 186 ? -1.104 2.500 13.082 1.00 98.25 186 PHE A C 1
ATOM 1456 O O . PHE A 1 186 ? -1.365 2.516 11.885 1.00 98.25 186 PHE A O 1
ATOM 1463 N N . TRP A 1 187 ? 0.068 2.059 13.530 1.00 98.25 187 TRP A N 1
ATOM 1464 C CA . TRP A 1 187 ? 1.138 1.620 12.631 1.00 98.25 187 TRP A CA 1
ATOM 1465 C C . TRP A 1 187 ? 1.447 0.134 12.800 1.00 98.25 187 TRP A C 1
ATOM 1467 O O . TRP A 1 187 ? 1.689 -0.325 13.916 1.00 98.25 187 TRP A O 1
ATOM 1477 N N . GLY A 1 188 ? 1.504 -0.583 11.674 1.00 97.75 188 GLY A N 1
ATOM 1478 C CA . GLY A 1 188 ? 1.824 -2.007 11.607 1.00 97.75 188 GLY A CA 1
ATOM 1479 C C . GLY A 1 188 ? 0.610 -2.890 11.326 1.00 97.75 188 GLY A C 1
ATOM 1480 O O . GLY A 1 188 ? -0.516 -2.580 11.700 1.00 97.75 188 GLY A O 1
ATOM 1481 N N . ASP A 1 189 ? 0.849 -4.025 10.665 1.00 98.25 189 ASP A N 1
ATOM 1482 C CA . ASP A 1 189 ? -0.198 -5.004 10.337 1.00 98.25 189 ASP A CA 1
ATOM 1483 C C . ASP A 1 189 ? -0.909 -5.561 11.584 1.00 98.25 189 ASP A C 1
ATOM 1485 O O . ASP A 1 189 ? -2.088 -5.882 11.513 1.00 98.25 189 ASP A O 1
ATOM 1489 N N . ASP A 1 190 ? -0.242 -5.641 12.740 1.00 97.69 190 ASP A N 1
ATOM 1490 C CA . ASP A 1 190 ? -0.875 -6.037 14.010 1.00 97.69 190 ASP A CA 1
ATOM 1491 C C . ASP A 1 190 ? -1.869 -5.028 14.574 1.00 97.69 190 ASP A C 1
ATOM 1493 O O . ASP A 1 190 ? -2.536 -5.349 15.553 1.00 97.69 190 ASP A O 1
ATOM 1497 N N . ARG A 1 191 ? -1.957 -3.825 14.006 1.00 98.19 191 ARG A N 1
ATOM 1498 C CA . ARG A 1 191 ? -2.844 -2.770 14.502 1.00 98.19 191 ARG A CA 1
ATOM 1499 C C . ARG A 1 191 ? -4.097 -2.582 13.663 1.00 98.19 191 ARG A C 1
ATOM 1501 O O . ARG A 1 191 ? -4.858 -1.660 13.935 1.00 98.19 191 ARG A O 1
ATOM 1508 N N . LEU A 1 192 ? -4.330 -3.435 12.662 1.00 98.44 192 LEU A N 1
ATOM 1509 C CA . LEU A 1 192 ? -5.535 -3.345 11.838 1.00 98.44 192 LEU A CA 1
ATOM 1510 C C . LEU A 1 192 ? -6.804 -3.512 12.683 1.00 98.44 192 LEU A C 1
ATOM 1512 O O . LEU A 1 192 ? -7.742 -2.741 12.528 1.00 98.44 192 LEU A O 1
ATOM 1516 N N . GLU A 1 193 ? -6.832 -4.499 13.578 1.00 97.25 193 GLU A N 1
ATOM 1517 C CA . GLU A 1 193 ? -7.965 -4.751 14.468 1.00 97.25 193 GLU A CA 1
ATOM 1518 C C . GLU A 1 193 ? -8.242 -3.552 15.390 1.00 97.25 193 GLU A C 1
ATOM 1520 O O . GLU A 1 193 ? -9.374 -3.072 15.425 1.00 97.25 193 GLU A O 1
ATOM 1525 N N . ASP A 1 194 ? -7.208 -3.002 16.040 1.00 97.00 194 ASP A N 1
ATOM 1526 C CA . ASP A 1 194 ? -7.317 -1.794 16.876 1.00 97.00 194 ASP A CA 1
ATOM 1527 C C . ASP A 1 194 ? -7.868 -0.599 16.067 1.00 97.00 194 ASP A C 1
ATOM 1529 O O . ASP A 1 194 ? -8.737 0.141 16.532 1.00 97.00 194 ASP A O 1
ATOM 1533 N N . ALA A 1 195 ? -7.395 -0.420 14.828 1.00 97.81 195 ALA A N 1
ATOM 1534 C CA . ALA A 1 195 ? -7.830 0.665 13.952 1.00 97.81 195 ALA A CA 1
ATOM 1535 C C . ALA A 1 195 ? -9.285 0.492 13.473 1.00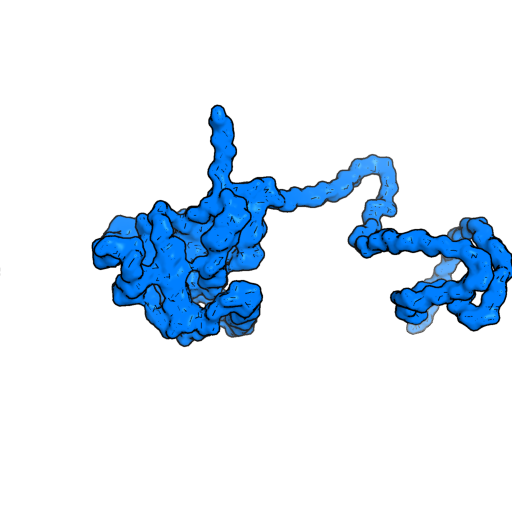 97.81 195 ALA A C 1
ATOM 1537 O O . ALA A 1 195 ? -10.020 1.472 13.336 1.00 97.81 195 ALA A O 1
ATOM 1538 N N . LEU A 1 196 ? -9.734 -0.747 13.253 1.00 97.44 196 LEU A N 1
ATOM 1539 C CA . LEU A 1 196 ? -11.132 -1.051 12.944 1.00 97.44 196 LEU A CA 1
ATOM 1540 C C . LEU A 1 196 ? -12.041 -0.785 14.149 1.00 97.44 196 LEU A C 1
ATOM 1542 O O . LEU A 1 196 ? -13.098 -0.176 13.987 1.00 97.44 196 LEU A O 1
ATOM 1546 N N . GLU A 1 197 ? -11.624 -1.170 15.357 1.00 95.75 197 GLU A N 1
ATOM 1547 C CA . GLU A 1 197 ? -12.343 -0.829 16.591 1.00 95.75 197 GLU A CA 1
ATOM 1548 C C . GLU A 1 197 ? -12.424 0.694 16.786 1.00 95.75 197 GLU A C 1
ATOM 1550 O O . GLU A 1 197 ? -13.477 1.219 17.161 1.00 95.75 197 GLU A O 1
ATOM 1555 N N . ALA A 1 198 ? -11.359 1.430 16.455 1.00 95.19 198 ALA A N 1
ATOM 1556 C CA . ALA A 1 198 ? -11.351 2.892 16.453 1.00 95.19 198 ALA A CA 1
ATOM 1557 C C . ALA A 1 198 ? -12.334 3.506 15.461 1.00 95.19 198 ALA A C 1
ATOM 1559 O O . ALA A 1 198 ? -13.072 4.422 15.829 1.00 95.19 198 ALA A O 1
ATOM 1560 N N . ALA A 1 199 ? -12.405 2.979 14.238 1.00 95.44 199 ALA A N 1
ATOM 1561 C CA . ALA A 1 199 ? -13.367 3.434 13.235 1.00 95.44 199 ALA A CA 1
ATOM 1562 C C . ALA A 1 199 ? -14.820 3.214 13.690 1.00 95.44 199 ALA A C 1
ATOM 1564 O O . ALA A 1 199 ? -15.706 3.981 13.321 1.00 95.44 199 ALA A O 1
ATOM 1565 N N . GLN A 1 200 ? -15.054 2.208 14.539 1.00 94.19 200 GLN A N 1
ATOM 1566 C CA . GLN A 1 200 ? -16.349 1.935 15.164 1.00 94.19 200 GLN A CA 1
ATOM 1567 C C . GLN A 1 200 ? -16.629 2.767 16.429 1.00 94.19 200 GLN A C 1
ATOM 1569 O O . GLN A 1 200 ? -17.680 2.595 17.051 1.00 94.19 200 GLN A O 1
ATOM 1574 N N . GLY A 1 201 ? -15.695 3.622 16.861 1.00 91.56 201 GLY A N 1
ATOM 1575 C CA . GLY A 1 201 ? -15.795 4.369 18.118 1.00 91.56 201 GLY A CA 1
ATOM 1576 C C . GLY A 1 201 ? -15.668 3.494 19.372 1.00 91.56 201 GLY A C 1
ATOM 1577 O O . GLY A 1 201 ? -16.178 3.860 20.429 1.00 91.56 201 GLY A O 1
ATOM 1578 N N . ARG A 1 202 ? -15.021 2.325 19.265 1.00 88.88 202 ARG A N 1
ATOM 1579 C CA . ARG A 1 202 ? -14.920 1.311 20.331 1.00 88.88 202 ARG A CA 1
ATOM 1580 C C . ARG A 1 202 ? -13.546 1.232 20.991 1.00 88.88 202 ARG A C 1
ATOM 1582 O O . ARG A 1 202 ? -13.307 0.284 21.735 1.00 88.88 202 ARG A O 1
ATOM 1589 N N . LEU A 1 203 ? -12.660 2.204 20.758 1.00 81.56 203 LEU A N 1
ATOM 1590 C CA . LEU A 1 203 ? -11.337 2.185 21.382 1.00 81.56 203 LEU A CA 1
ATOM 1591 C C . LEU A 1 203 ? -11.440 2.067 22.908 1.00 81.56 203 LEU A C 1
ATOM 1593 O O . LEU A 1 203 ? -12.205 2.819 23.532 1.00 81.56 203 LEU A O 1
ATOM 1597 N N . PRO A 1 204 ? -10.649 1.170 23.523 1.00 75.38 204 PRO A N 1
ATOM 1598 C CA . PRO A 1 204 ? -10.558 1.081 24.967 1.00 75.38 204 PRO A CA 1
ATOM 1599 C C . PRO A 1 204 ? -10.163 2.434 25.556 1.00 75.38 204 PRO A C 1
ATOM 1601 O O . PRO A 1 204 ? -9.134 3.010 25.209 1.00 75.38 204 PRO A O 1
ATOM 1604 N N . GLN A 1 205 ? -10.981 2.939 26.475 1.00 73.94 205 GLN A N 1
ATOM 1605 C CA . GLN A 1 205 ? -10.655 4.164 27.191 1.00 73.94 205 GLN A CA 1
ATOM 1606 C C . GLN A 1 205 ? -9.531 3.893 28.198 1.00 73.94 205 GLN A C 1
ATOM 1608 O O . GLN A 1 205 ? -9.513 2.817 28.811 1.00 73.94 205 GLN A O 1
ATOM 1613 N N . PRO A 1 206 ? -8.617 4.858 28.419 1.00 77.44 206 PRO A N 1
ATOM 1614 C CA . PRO A 1 206 ? -7.622 4.730 29.465 1.00 77.44 206 PRO A CA 1
ATOM 1615 C C . PRO A 1 206 ? -8.333 4.434 30.782 1.00 77.44 206 PRO A C 1
ATOM 1617 O O . PRO A 1 206 ? -9.280 5.126 31.170 1.00 77.44 206 PRO A O 1
ATOM 1620 N N . VAL A 1 207 ? -7.879 3.396 31.482 1.00 76.50 207 VAL A N 1
ATOM 1621 C CA . VAL A 1 207 ? -8.385 3.115 32.821 1.00 76.50 207 VAL A CA 1
ATOM 1622 C C . VAL A 1 207 ? -8.008 4.319 33.675 1.00 76.50 207 VAL A C 1
ATOM 1624 O O . VAL A 1 207 ? -6.823 4.555 33.915 1.00 76.50 207 VAL A O 1
ATOM 1627 N N . ARG A 1 208 ? -8.998 5.110 34.107 1.00 74.25 208 ARG A N 1
ATOM 1628 C CA . ARG A 1 208 ? -8.753 6.168 35.090 1.00 74.25 208 ARG A CA 1
ATOM 1629 C C . ARG A 1 208 ? -8.129 5.489 36.304 1.00 74.25 208 ARG A C 1
ATOM 1631 O O . ARG A 1 208 ? -8.765 4.640 36.930 1.00 74.25 208 ARG A O 1
ATOM 1638 N N . GLY A 1 209 ? -6.873 5.820 36.605 1.00 63.41 209 GLY A N 1
ATOM 1639 C CA . GLY A 1 209 ? -6.299 5.470 37.898 1.00 63.41 209 GLY A CA 1
ATOM 1640 C C . GLY A 1 209 ? -7.223 6.004 38.990 1.00 63.41 209 GLY A C 1
ATOM 1641 O O . GLY A 1 209 ? -7.872 7.033 38.782 1.00 63.41 209 GLY A O 1
ATOM 1642 N N . CYS A 1 210 ? -7.320 5.308 40.127 1.00 55.97 210 CYS A N 1
ATOM 1643 C CA . CYS A 1 210 ? -7.952 5.897 41.304 1.00 55.97 210 CYS A CA 1
ATOM 1644 C C . CYS A 1 210 ? -7.318 7.273 41.499 1.00 55.97 210 CYS A C 1
ATOM 1646 O O . CYS A 1 210 ? -6.102 7.359 41.686 1.00 55.97 210 CYS A O 1
ATOM 1648 N N . ALA A 1 211 ? -8.122 8.333 41.394 1.00 55.38 211 ALA A N 1
ATOM 1649 C CA . ALA A 1 211 ? -7.688 9.636 41.843 1.00 55.38 211 ALA A CA 1
ATOM 1650 C C . ALA A 1 211 ? -7.205 9.430 43.279 1.00 55.38 211 ALA A C 1
ATOM 1652 O O . ALA A 1 211 ? -7.930 8.882 44.113 1.00 55.38 211 ALA A O 1
ATOM 1653 N N . ALA A 1 212 ? -5.946 9.771 43.544 1.00 52.50 212 ALA A N 1
ATOM 1654 C CA . ALA A 1 212 ? -5.499 9.967 44.906 1.00 52.50 212 ALA A CA 1
ATOM 1655 C C . ALA A 1 212 ? -6.185 11.248 45.387 1.00 52.50 212 ALA A C 1
ATOM 1657 O O . ALA A 1 212 ? -5.567 12.309 45.438 1.00 52.50 212 ALA A O 1
ATOM 1658 N N . ASP A 1 213 ? -7.487 11.155 45.662 1.00 46.50 213 ASP A N 1
ATOM 1659 C CA . ASP A 1 213 ? -8.173 12.160 46.446 1.00 46.50 213 ASP A CA 1
ATOM 1660 C C . ASP A 1 213 ? -7.419 12.217 47.770 1.00 46.50 213 ASP A C 1
ATOM 1662 O O . ASP A 1 213 ? -7.187 11.204 48.442 1.00 46.50 213 ASP A O 1
ATOM 1666 N N . GLY A 1 214 ? -6.892 13.406 48.045 1.00 46.91 214 GLY A N 1
ATOM 1667 C CA . GLY A 1 214 ? -6.023 13.659 49.172 1.00 46.91 214 GLY A CA 1
ATOM 1668 C C . GLY A 1 214 ? -6.601 13.102 50.470 1.00 46.91 214 GLY A C 1
ATOM 1669 O O . GLY A 1 214 ? -7.786 13.230 50.759 1.00 46.91 214 GLY A O 1
ATOM 1670 N N . ALA A 1 215 ? -5.698 12.535 51.267 1.00 47.72 215 ALA A N 1
ATOM 1671 C CA . ALA A 1 215 ? -5.875 12.236 52.683 1.00 47.72 215 ALA A CA 1
ATOM 1672 C C . ALA A 1 215 ? -6.933 11.175 53.052 1.00 47.72 215 ALA A C 1
ATOM 1674 O O . ALA A 1 215 ? -7.863 11.457 53.794 1.00 47.72 215 ALA A O 1
ATOM 1675 N N . ALA A 1 216 ? -6.701 9.913 52.671 1.00 42.53 216 ALA A N 1
ATOM 1676 C CA . ALA A 1 216 ? -6.682 8.782 53.616 1.00 42.53 216 ALA A CA 1
ATOM 1677 C C . ALA A 1 216 ? -6.324 7.464 52.905 1.00 42.53 216 ALA A C 1
ATOM 1679 O O . ALA A 1 216 ? -7.068 6.967 52.069 1.00 42.53 216 ALA A O 1
ATOM 1680 N N . GLY A 1 217 ? -5.213 6.841 53.309 1.00 37.62 217 GLY A N 1
ATOM 1681 C CA . GLY A 1 217 ? -5.023 5.396 53.149 1.00 37.62 217 GLY A CA 1
ATOM 1682 C C . GLY A 1 217 ? -4.436 4.919 51.818 1.00 37.62 217 GLY A C 1
ATOM 1683 O O . GLY A 1 217 ? -5.097 4.242 51.035 1.00 37.62 217 GLY A O 1
ATOM 1684 N N . ALA A 1 218 ? -3.133 5.130 51.622 1.00 44.75 218 ALA A N 1
ATOM 1685 C CA . ALA A 1 218 ? -2.345 4.331 50.687 1.00 44.75 218 ALA A CA 1
ATOM 1686 C C . ALA A 1 218 ? -2.239 2.872 51.189 1.00 44.75 218 ALA A C 1
ATOM 1688 O O . ALA A 1 218 ? -1.276 2.493 51.850 1.00 44.75 218 ALA A O 1
ATOM 1689 N N . SER A 1 219 ? -3.257 2.047 50.925 1.00 44.50 219 SER A N 1
ATOM 1690 C CA . SER A 1 219 ? -3.183 0.580 51.075 1.00 44.50 219 SER A CA 1
ATOM 1691 C C . SER A 1 219 ? -4.165 -0.189 50.176 1.00 44.50 219 SER A C 1
ATOM 1693 O O . SER A 1 219 ? -4.456 -1.356 50.411 1.00 44.50 219 SER A O 1
ATOM 1695 N N . ALA A 1 220 ? -4.674 0.435 49.111 1.00 44.75 220 ALA A N 1
ATOM 1696 C CA . ALA A 1 220 ? -5.580 -0.222 48.165 1.00 44.75 220 ALA A CA 1
ATOM 1697 C C . ALA A 1 220 ? -5.095 -0.095 46.714 1.00 44.75 220 ALA A C 1
ATOM 1699 O O . ALA A 1 220 ? -5.872 0.156 45.803 1.00 44.75 220 ALA A O 1
ATOM 1700 N N . CYS A 1 221 ? -3.797 -0.294 46.486 1.00 45.00 221 CYS A N 1
ATOM 1701 C CA . CYS A 1 221 ? -3.272 -0.590 45.152 1.00 45.00 221 CYS A CA 1
ATOM 1702 C C . CYS A 1 221 ? -2.697 -2.009 45.174 1.00 45.00 221 CYS A C 1
ATOM 1704 O O . CYS A 1 221 ? -1.489 -2.221 45.168 1.00 45.00 221 CYS A O 1
ATOM 1706 N N . VAL A 1 222 ? -3.584 -2.999 45.298 1.00 41.88 222 VAL A N 1
ATOM 1707 C CA . VAL A 1 222 ? -3.215 -4.417 45.309 1.00 41.88 222 VAL A CA 1
ATOM 1708 C C . VAL A 1 222 ? -3.849 -5.105 44.108 1.00 41.88 222 VAL A C 1
ATOM 1710 O O . VAL A 1 222 ? -5.065 -5.209 43.985 1.00 41.88 222 VAL A O 1
ATOM 1713 N N . SER A 1 223 ? -2.964 -5.542 43.213 1.00 46.22 223 SER A N 1
ATOM 1714 C CA . SER A 1 223 ? -3.080 -6.686 42.309 1.00 46.22 223 SER A CA 1
ATOM 1715 C C . SER A 1 223 ? -4.494 -7.199 42.000 1.00 46.22 223 SER A C 1
ATOM 1717 O O . SER A 1 223 ? -5.032 -8.047 42.714 1.00 46.22 223 SER A O 1
ATOM 1719 N N . ARG A 1 224 ? -5.018 -6.867 40.818 1.00 41.88 224 ARG A N 1
ATOM 1720 C CA . ARG A 1 224 ? -5.953 -7.773 40.138 1.00 41.88 224 ARG A CA 1
ATOM 1721 C C . ARG A 1 224 ? -5.153 -8.900 39.482 1.00 41.88 224 ARG A C 1
ATOM 1723 O O . ARG A 1 224 ? -4.955 -8.919 38.275 1.00 41.88 224 ARG A O 1
ATOM 1730 N N . ARG A 1 225 ? -4.671 -9.852 40.288 1.00 41.97 225 ARG A N 1
ATOM 1731 C CA . ARG A 1 225 ? -4.567 -11.232 39.800 1.00 41.97 225 ARG A CA 1
ATOM 1732 C C . ARG A 1 225 ? -5.962 -11.812 39.945 1.00 41.97 225 ARG A C 1
ATOM 1734 O O . ARG A 1 225 ? -6.445 -11.982 41.058 1.00 41.97 225 ARG A O 1
ATOM 1741 N N . SER A 1 226 ? -6.609 -12.050 38.815 1.00 46.81 226 SER A N 1
ATOM 1742 C CA . SER A 1 226 ? -7.881 -12.750 38.725 1.00 46.81 226 SER A CA 1
ATOM 1743 C C . SER A 1 226 ? -7.789 -14.088 39.460 1.00 46.81 226 SER A C 1
ATOM 1745 O O . SER A 1 226 ? -7.170 -15.029 38.972 1.00 46.81 226 SER A O 1
ATOM 1747 N N . ALA A 1 227 ? -8.404 -14.176 40.633 1.00 43.75 227 ALA A N 1
ATOM 1748 C CA . ALA A 1 227 ? -8.861 -15.438 41.183 1.00 43.75 227 ALA A CA 1
ATOM 1749 C C . ALA A 1 227 ? -10.376 -15.439 40.998 1.00 43.75 227 ALA A C 1
ATOM 1751 O O . ALA A 1 227 ? -11.099 -14.753 41.719 1.00 43.75 227 ALA A O 1
ATOM 1752 N N . ALA A 1 228 ? -10.849 -16.155 39.978 1.00 46.12 228 ALA A N 1
ATOM 1753 C CA . ALA A 1 228 ? -12.258 -16.508 39.910 1.00 46.12 228 ALA A CA 1
ATOM 1754 C C . ALA A 1 228 ? -12.618 -17.253 41.210 1.00 46.12 228 ALA A C 1
ATOM 1756 O O . ALA A 1 228 ? -11.857 -18.142 41.613 1.00 46.12 228 ALA A O 1
ATOM 1757 N N . PRO A 1 229 ? -13.724 -16.917 41.893 1.00 43.38 229 PRO A N 1
ATOM 1758 C CA . PRO A 1 229 ? -14.150 -17.693 43.042 1.00 43.38 229 PRO A CA 1
ATOM 1759 C C . PRO A 1 229 ? -14.596 -19.071 42.540 1.00 43.38 229 PRO A C 1
ATOM 1761 O O . PRO A 1 229 ? -15.609 -19.206 41.858 1.00 43.38 229 PRO A O 1
ATOM 1764 N N . GLY A 1 230 ? -13.805 -20.103 42.847 1.00 43.00 230 GLY A N 1
ATOM 1765 C CA . GLY A 1 230 ? -14.273 -21.485 42.774 1.00 43.00 230 GLY A CA 1
ATOM 1766 C C . GLY A 1 230 ? -15.458 -21.687 43.730 1.00 43.00 230 GLY A C 1
ATOM 1767 O O . GLY A 1 230 ? -15.601 -20.928 44.694 1.00 43.00 230 GLY A O 1
ATOM 1768 N N . PRO A 1 231 ? -16.326 -22.679 43.480 1.00 40.66 231 PRO A N 1
ATOM 1769 C CA . PRO A 1 231 ? -17.553 -22.840 44.246 1.00 40.66 231 PRO A CA 1
ATOM 1770 C C . PRO A 1 231 ? -17.240 -23.148 45.722 1.00 40.66 231 PRO A C 1
ATOM 1772 O O . PRO A 1 231 ? -16.223 -23.786 46.016 1.00 40.66 231 PRO A O 1
ATOM 1775 N N . PRO A 1 232 ? -18.099 -22.723 46.665 1.00 38.31 232 PRO A N 1
ATOM 1776 C CA . PRO A 1 232 ? -17.896 -22.992 48.080 1.00 38.31 232 PRO A CA 1
ATOM 1777 C C . PRO A 1 232 ? -17.911 -24.502 48.347 1.00 38.31 232 PRO A C 1
ATOM 1779 O O . PRO A 1 232 ? -18.840 -25.220 47.977 1.00 38.31 232 PRO A O 1
ATOM 1782 N N . CYS A 1 233 ? -16.859 -24.985 49.005 1.00 37.94 233 CYS A N 1
ATOM 1783 C CA . CYS A 1 233 ? -16.743 -26.370 49.436 1.00 37.94 233 CYS A CA 1
ATOM 1784 C C . CYS A 1 233 ? -17.705 -26.598 50.612 1.00 37.94 233 CYS A C 1
ATOM 1786 O O . CYS A 1 233 ? -17.418 -26.219 51.747 1.00 37.94 233 CYS A O 1
ATOM 1788 N N . ALA A 1 234 ? -18.873 -27.180 50.342 1.00 37.69 234 ALA A N 1
ATOM 1789 C CA . ALA A 1 234 ? -19.797 -27.611 51.381 1.00 37.69 234 ALA A CA 1
ATOM 1790 C C . ALA A 1 234 ? -19.197 -28.818 52.125 1.00 37.69 234 ALA A C 1
ATOM 1792 O O . ALA A 1 234 ? -19.212 -29.948 51.633 1.00 37.69 234 ALA A O 1
ATOM 1793 N N . ALA A 1 235 ? -18.652 -28.584 53.318 1.00 39.22 235 ALA A N 1
ATOM 1794 C CA . ALA A 1 235 ? -18.215 -29.648 54.209 1.00 39.22 235 ALA A CA 1
ATOM 1795 C C . ALA A 1 235 ? -19.445 -30.380 54.774 1.00 39.22 235 ALA A C 1
ATOM 1797 O O . ALA A 1 235 ? -20.161 -29.855 55.623 1.00 39.22 235 ALA A O 1
ATOM 1798 N N . ARG A 1 236 ? -19.696 -31.608 54.306 1.00 37.94 236 ARG A N 1
ATOM 1799 C CA . ARG A 1 236 ? -20.554 -32.569 55.014 1.00 37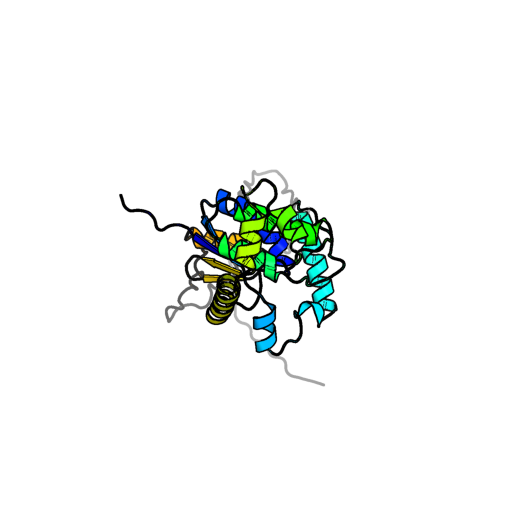.94 236 ARG A CA 1
ATOM 1800 C C . ARG A 1 236 ? -19.713 -33.303 56.072 1.00 37.94 236 ARG A C 1
ATOM 1802 O O . ARG A 1 236 ? -18.597 -33.717 55.746 1.00 37.94 236 ARG A O 1
ATOM 1809 N N . PRO A 1 237 ? -20.215 -33.505 57.303 1.00 33.16 237 PRO A N 1
ATOM 1810 C CA . PRO A 1 237 ? -19.487 -34.252 58.324 1.00 33.16 237 PRO A CA 1
ATOM 1811 C C . PRO A 1 237 ? -19.258 -35.704 57.872 1.00 33.16 237 PRO A C 1
ATOM 1813 O O . PRO A 1 237 ? -20.183 -36.355 57.391 1.00 33.16 237 PRO A O 1
ATOM 1816 N N . GLY A 1 238 ? -18.026 -36.210 58.017 1.00 41.28 238 GLY A N 1
ATOM 1817 C CA . GLY A 1 238 ? -17.700 -37.634 57.831 1.00 41.28 238 GLY A CA 1
ATOM 1818 C C . GLY A 1 238 ? -16.953 -38.041 56.550 1.00 41.28 238 GLY A C 1
ATOM 1819 O O . GLY A 1 238 ? -16.833 -39.236 56.293 1.00 41.28 238 GLY A O 1
ATOM 1820 N N . ARG A 1 239 ? -16.412 -37.114 55.744 1.00 40.97 239 ARG A N 1
ATOM 1821 C CA . ARG A 1 239 ? -15.536 -37.459 54.599 1.00 40.97 239 ARG A CA 1
ATOM 1822 C C . ARG A 1 239 ? -14.206 -36.688 54.617 1.00 40.97 239 ARG A C 1
ATOM 1824 O O . ARG A 1 239 ? -14.221 -35.494 54.902 1.00 40.97 239 ARG A O 1
ATOM 1831 N N . PRO A 1 240 ? -13.063 -37.322 54.284 1.00 36.59 240 PRO A N 1
ATOM 1832 C CA . PRO A 1 240 ? -11.780 -36.628 54.197 1.00 36.59 240 PRO A CA 1
ATOM 1833 C C . PRO A 1 240 ? -11.702 -35.738 52.946 1.00 36.59 240 PRO A C 1
ATOM 1835 O O . PRO A 1 240 ? -12.080 -36.150 51.847 1.00 36.59 240 PRO A O 1
ATOM 1838 N N . CYS A 1 241 ? -11.174 -34.522 53.107 1.00 39.09 241 CYS A N 1
ATOM 1839 C CA . CYS A 1 241 ? -10.942 -33.577 52.015 1.00 39.09 241 CYS A CA 1
ATOM 1840 C C . CYS A 1 241 ? -9.885 -34.120 51.038 1.00 39.09 241 CYS A C 1
ATOM 1842 O O . CYS A 1 241 ? -8.742 -34.370 51.423 1.00 39.09 241 CYS A O 1
ATOM 1844 N N . ARG A 1 242 ? -10.236 -34.266 49.755 1.00 39.62 242 ARG A N 1
ATOM 1845 C CA . ARG A 1 242 ? -9.255 -34.506 48.686 1.00 39.62 242 ARG A CA 1
ATOM 1846 C C . ARG A 1 242 ? -8.754 -33.169 48.148 1.00 39.62 242 ARG A C 1
ATOM 1848 O O . ARG A 1 242 ? -9.484 -32.461 47.466 1.00 39.62 242 ARG A O 1
ATOM 1855 N N . CYS A 1 243 ? -7.486 -32.857 48.397 1.00 39.78 243 CYS A N 1
ATOM 1856 C CA . CYS A 1 243 ? -6.778 -31.783 47.703 1.00 39.78 243 CYS A CA 1
ATOM 1857 C C . CYS A 1 243 ? -6.284 -32.283 46.338 1.00 39.78 243 CYS A C 1
ATOM 1859 O O . CYS A 1 243 ? -5.121 -32.651 46.190 1.00 39.78 243 CYS A O 1
ATOM 1861 N N . SER A 1 244 ? -7.148 -32.312 45.326 1.00 40.50 244 SER A N 1
ATOM 1862 C CA . SER A 1 244 ? -6.703 -32.406 43.931 1.00 40.50 244 SER A CA 1
ATOM 1863 C C . SER A 1 244 ? -6.556 -30.991 43.371 1.00 40.50 244 SER A C 1
ATOM 1865 O O . SER A 1 244 ? -7.561 -30.349 43.083 1.00 40.50 244 SER A O 1
ATOM 1867 N N . GLY A 1 245 ? -5.320 -30.490 43.248 1.00 45.69 245 GLY A N 1
ATOM 1868 C CA . GLY A 1 245 ? -5.052 -29.252 42.495 1.00 45.69 245 GLY A CA 1
ATOM 1869 C C . GLY A 1 245 ? -3.926 -28.340 42.992 1.00 45.69 245 GLY A C 1
ATOM 1870 O O . GLY A 1 245 ? -3.577 -27.399 42.289 1.00 45.69 245 GLY A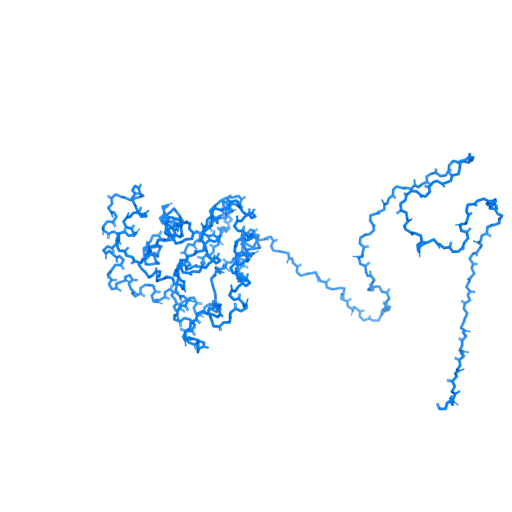 O 1
ATOM 1871 N N . TRP A 1 246 ? -3.312 -28.596 44.151 1.00 37.53 246 TRP A N 1
ATOM 1872 C CA . TRP A 1 246 ? -2.262 -27.720 44.693 1.00 37.53 246 TRP A CA 1
ATOM 1873 C C . TRP A 1 246 ? -0.869 -28.359 44.580 1.00 37.53 246 TRP A C 1
ATOM 1875 O O . TRP A 1 246 ? -0.644 -29.475 45.047 1.00 37.53 246 TRP A O 1
ATOM 1885 N N . ARG A 1 247 ? 0.098 -27.651 43.972 1.00 43.25 247 ARG A N 1
ATOM 1886 C CA . ARG A 1 247 ? 1.521 -28.042 44.020 1.00 43.25 247 ARG A CA 1
ATOM 1887 C C . ARG A 1 247 ? 2.037 -27.883 45.460 1.00 43.25 247 ARG A C 1
ATOM 1889 O O . ARG A 1 247 ? 1.710 -26.912 46.134 1.00 43.25 247 ARG A O 1
ATOM 1896 N N . ARG A 1 248 ? 2.884 -28.820 45.912 1.00 45.19 248 ARG A N 1
ATOM 1897 C CA . ARG A 1 248 ? 3.364 -29.017 47.304 1.00 45.19 248 ARG A CA 1
ATOM 1898 C C . ARG A 1 248 ? 3.913 -27.791 48.068 1.00 45.19 248 ARG A C 1
ATOM 1900 O O . ARG A 1 248 ? 4.121 -27.913 49.267 1.00 45.19 248 ARG A O 1
ATOM 1907 N N . ARG A 1 249 ? 4.168 -26.637 47.441 1.00 47.25 249 ARG A N 1
ATOM 1908 C CA . ARG A 1 249 ? 4.840 -25.482 48.082 1.00 47.25 249 ARG A CA 1
ATOM 1909 C C . ARG A 1 249 ? 3.904 -24.454 48.728 1.00 47.25 249 ARG A C 1
ATOM 1911 O O . ARG A 1 249 ? 4.391 -23.461 49.249 1.00 47.25 249 ARG A O 1
ATOM 1918 N N . SER A 1 250 ? 2.590 -24.670 48.697 1.00 46.75 250 SER A N 1
ATOM 1919 C CA . SER A 1 250 ? 1.614 -23.648 49.115 1.00 46.75 250 SER A CA 1
ATOM 1920 C C . SER A 1 250 ? 0.625 -24.126 50.183 1.00 46.75 250 SER A C 1
ATOM 1922 O O . SER A 1 250 ? -0.389 -23.477 50.410 1.00 46.75 250 SER A O 1
ATOM 1924 N N . CYS A 1 251 ? 0.893 -25.259 50.839 1.00 39.00 251 CYS A N 1
ATOM 1925 C CA . CYS A 1 251 ? 0.093 -25.695 51.984 1.00 39.00 251 CYS A CA 1
ATOM 1926 C C . CYS A 1 251 ? 0.576 -24.970 53.255 1.00 39.00 251 CYS A C 1
ATOM 1928 O O . CYS A 1 251 ? 1.765 -25.066 53.564 1.00 39.00 251 CYS A O 1
ATOM 1930 N N . PRO A 1 252 ? -0.300 -24.275 54.003 1.00 45.09 252 PRO A N 1
ATOM 1931 C CA . PRO A 1 252 ? 0.044 -23.740 55.316 1.00 45.09 252 PRO A CA 1
ATOM 1932 C C . PRO A 1 252 ? 0.467 -24.880 56.253 1.00 45.09 252 PRO A C 1
ATOM 1934 O O . PRO A 1 252 ? -0.101 -25.977 56.203 1.00 45.09 252 PRO A O 1
ATOM 1937 N N . ALA A 1 253 ? 1.462 -24.631 57.106 1.00 44.59 253 ALA A N 1
ATOM 1938 C CA . ALA A 1 253 ? 1.919 -25.602 58.096 1.00 44.59 253 ALA A CA 1
ATOM 1939 C C . ALA A 1 253 ? 0.742 -26.015 59.002 1.00 44.59 253 ALA A C 1
ATOM 1941 O O . ALA A 1 253 ? 0.191 -25.192 59.725 1.00 44.59 253 ALA A O 1
ATOM 1942 N N . GLY A 1 254 ? 0.325 -27.282 58.912 1.00 45.97 254 GLY A N 1
ATOM 1943 C CA . GLY A 1 254 ? -0.811 -27.828 59.667 1.00 45.97 254 GLY A CA 1
ATOM 1944 C C . GLY A 1 254 ? -1.621 -28.894 58.924 1.00 45.97 254 GLY A C 1
ATOM 1945 O O . GLY A 1 254 ? -2.273 -29.715 59.559 1.00 45.97 254 GLY A O 1
ATOM 1946 N N . CYS A 1 255 ? -1.539 -28.953 57.592 1.00 42.50 255 CYS A N 1
ATOM 1947 C CA . CYS A 1 255 ? -2.196 -29.996 56.797 1.00 42.50 255 CYS A CA 1
ATOM 1948 C C . CYS A 1 255 ? -1.209 -31.107 56.404 1.00 42.50 255 CYS A C 1
ATOM 1950 O O . CYS A 1 255 ? -0.698 -31.132 55.286 1.00 42.50 255 CYS A O 1
ATOM 1952 N N . ALA A 1 256 ? -0.945 -32.038 57.321 1.00 43.00 256 ALA A N 1
ATOM 1953 C CA . ALA A 1 256 ? -0.358 -33.337 56.990 1.00 43.00 256 ALA A CA 1
ATOM 1954 C C . ALA A 1 256 ? -1.463 -34.412 57.016 1.00 43.00 256 ALA A C 1
ATOM 1956 O O . ALA A 1 256 ? -2.321 -34.373 57.902 1.00 43.00 256 ALA A O 1
ATOM 1957 N N . PRO A 1 257 ? -1.486 -35.362 56.065 1.00 38.19 257 PRO A N 1
ATOM 1958 C CA . PRO A 1 257 ? -2.492 -36.418 56.052 1.00 38.19 257 PRO A CA 1
ATOM 1959 C C . PRO A 1 257 ? -2.344 -37.313 57.294 1.00 38.19 257 PRO A C 1
ATOM 1961 O O . PRO A 1 257 ? -1.265 -37.842 57.542 1.00 38.19 257 PRO A O 1
ATOM 1964 N N . GLY A 1 258 ? -3.430 -37.487 58.059 1.00 41.69 258 GLY A N 1
ATOM 1965 C CA . GLY A 1 258 ? -3.514 -38.490 59.132 1.00 41.69 258 GLY A CA 1
ATOM 1966 C C . GLY A 1 258 ? -3.664 -37.994 60.578 1.00 41.69 258 GLY A C 1
ATOM 1967 O O . GLY A 1 258 ? -3.541 -38.813 61.483 1.00 41.69 258 GLY A O 1
ATOM 1968 N N . ARG A 1 259 ? -3.952 -36.710 60.846 1.00 36.88 259 ARG A N 1
ATOM 1969 C CA . ARG A 1 259 ? -4.279 -36.238 62.212 1.00 36.88 259 ARG A CA 1
ATOM 1970 C C . ARG A 1 259 ? -5.718 -35.711 62.328 1.00 36.88 259 ARG A C 1
ATOM 1972 O O . ARG A 1 259 ? -6.147 -34.977 61.439 1.00 36.88 259 ARG A O 1
ATOM 1979 N N . PRO A 1 260 ? -6.462 -36.037 63.406 1.00 33.88 260 PRO A N 1
ATOM 1980 C CA . PRO A 1 260 ? -7.761 -35.430 63.661 1.00 33.88 260 PRO A CA 1
ATOM 1981 C C . PRO A 1 260 ? -7.582 -33.980 64.125 1.00 33.88 260 PRO A C 1
ATOM 1983 O O . PRO A 1 260 ? -6.697 -33.676 64.926 1.00 33.88 260 PRO A O 1
ATOM 1986 N N . ALA A 1 261 ? -8.419 -33.084 63.602 1.00 37.88 261 ALA A N 1
ATOM 1987 C CA . ALA A 1 261 ? -8.428 -31.675 63.972 1.00 37.88 261 ALA A CA 1
ATOM 1988 C C . ALA A 1 261 ? -8.865 -31.521 65.437 1.00 37.88 261 ALA A C 1
ATOM 1990 O O . ALA A 1 261 ? -9.989 -31.875 65.788 1.00 37.88 261 ALA A O 1
ATOM 1991 N N . GLN A 1 262 ? -7.992 -30.979 66.285 1.00 34.97 262 GLN A N 1
ATOM 1992 C CA . GLN A 1 262 ? -8.377 -30.482 67.602 1.00 34.97 262 GLN A CA 1
ATOM 1993 C C . GLN A 1 262 ? -8.298 -28.957 67.602 1.00 34.97 262 GLN A C 1
ATOM 1995 O O . GLN A 1 262 ? -7.236 -28.395 67.352 1.00 34.97 262 GLN A O 1
ATOM 2000 N N . GLY A 1 263 ? -9.419 -28.321 67.943 1.00 35.19 263 GLY A N 1
ATOM 2001 C CA . GLY A 1 263 ? -9.446 -26.983 68.529 1.00 35.19 263 GLY A CA 1
ATOM 2002 C C . GLY A 1 263 ? -9.484 -25.809 67.551 1.00 35.19 263 GLY A C 1
ATOM 2003 O O . GLY A 1 263 ? -8.647 -25.660 66.670 1.00 35.19 263 GLY A O 1
ATOM 2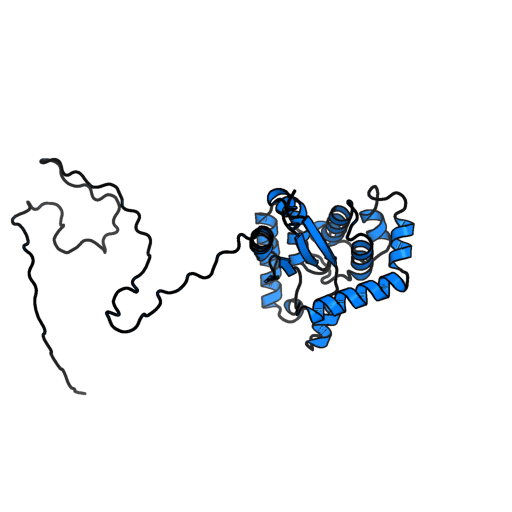004 N N . ALA A 1 264 ? -10.472 -24.941 67.757 1.00 40.56 264 ALA A N 1
ATOM 2005 C CA . ALA A 1 264 ? -10.675 -23.689 67.041 1.00 40.56 264 ALA A CA 1
ATOM 2006 C C . ALA A 1 264 ? -9.504 -22.706 67.237 1.00 40.56 264 ALA A C 1
ATOM 2008 O O . ALA A 1 264 ? -9.173 -22.353 68.369 1.00 40.56 264 ALA A O 1
ATOM 2009 N N . CYS A 1 265 ? -8.933 -22.181 66.148 1.00 29.20 265 CYS A N 1
ATOM 2010 C CA . CYS A 1 265 ? -8.021 -21.038 66.224 1.00 29.20 265 CYS A CA 1
ATOM 2011 C C . CYS A 1 265 ? -8.821 -19.730 66.241 1.00 29.20 265 CYS A C 1
ATOM 2013 O O . CYS A 1 265 ? -9.367 -19.297 65.227 1.00 29.20 265 CYS A O 1
ATOM 2015 N N . ARG A 1 266 ? -8.885 -19.114 67.427 1.00 32.53 266 ARG A N 1
ATOM 2016 C CA . ARG A 1 266 ? -9.351 -17.740 67.645 1.00 32.53 266 ARG A CA 1
ATOM 2017 C C . ARG A 1 266 ? -8.365 -16.723 67.062 1.00 32.53 266 ARG A C 1
ATOM 2019 O O . ARG A 1 266 ? -7.158 -16.946 67.031 1.00 32.53 266 ARG A O 1
ATOM 2026 N N . SER A 1 267 ? -8.921 -15.584 66.662 1.00 41.16 267 SER A N 1
ATOM 2027 C CA . SER A 1 267 ? -8.246 -14.339 66.293 1.00 41.16 267 SER A CA 1
ATOM 2028 C C . SER A 1 267 ? -7.282 -13.850 67.382 1.00 41.16 267 SER A C 1
ATOM 2030 O O . SER A 1 267 ? -7.694 -13.698 68.532 1.00 41.16 267 SER A O 1
ATOM 2032 N N . GLY A 1 268 ? -6.038 -13.535 67.015 1.00 29.56 268 GLY A N 1
ATOM 2033 C CA . GLY A 1 268 ? -5.053 -12.932 67.913 1.00 29.56 268 GLY A CA 1
ATOM 2034 C C . GLY A 1 268 ? -4.167 -11.924 67.186 1.00 29.56 268 GLY A C 1
ATOM 2035 O O . GLY A 1 268 ? -3.372 -12.289 66.327 1.00 29.56 268 GLY A O 1
ATOM 2036 N N . SER A 1 269 ? -4.326 -10.652 67.540 1.00 40.91 269 SER A N 1
ATOM 2037 C CA . SER A 1 269 ? -3.440 -9.539 67.206 1.00 40.91 269 SER A CA 1
ATOM 2038 C C . SER A 1 269 ? -2.178 -9.560 68.076 1.00 40.91 269 SER A C 1
ATOM 2040 O O . SER A 1 269 ? -2.288 -9.607 69.299 1.00 40.91 269 SER A O 1
ATOM 2042 N N . ALA A 1 270 ? -1.001 -9.427 67.473 1.00 35.41 270 ALA A N 1
ATOM 2043 C CA . ALA A 1 270 ? 0.255 -9.025 68.119 1.00 35.41 270 ALA A CA 1
ATOM 2044 C C . ALA A 1 270 ? 1.180 -8.530 66.994 1.00 35.41 270 ALA A C 1
ATOM 2046 O O . ALA A 1 270 ? 1.155 -9.087 65.904 1.00 35.41 270 ALA A O 1
ATOM 2047 N N . GLY A 1 271 ? 1.988 -7.483 67.093 1.00 30.91 271 GLY A N 1
ATOM 2048 C CA . GLY A 1 271 ? 2.593 -6.809 68.233 1.00 30.91 271 GLY A CA 1
ATOM 2049 C C . GLY A 1 271 ? 3.980 -6.377 67.739 1.00 30.91 271 GLY A C 1
ATOM 2050 O O . GLY A 1 271 ? 4.693 -7.173 67.134 1.00 30.91 271 GLY A O 1
ATOM 2051 N N . ARG A 1 272 ? 4.325 -5.095 67.886 1.00 41.25 272 ARG A N 1
ATOM 2052 C CA . ARG A 1 272 ? 5.590 -4.515 67.406 1.00 41.25 272 ARG A CA 1
ATOM 2053 C C . ARG A 1 272 ? 6.779 -5.152 68.134 1.00 41.25 272 ARG A C 1
ATOM 2055 O O . ARG A 1 272 ? 6.756 -5.244 69.354 1.00 41.25 272 ARG A O 1
ATOM 2062 N N . GLY A 1 273 ? 7.842 -5.474 67.400 1.00 30.45 273 GLY A N 1
ATOM 2063 C CA . GLY A 1 273 ? 9.135 -5.868 67.960 1.00 30.45 273 GLY A CA 1
ATOM 2064 C C . GLY A 1 273 ? 10.273 -5.410 67.055 1.00 30.45 273 GLY A C 1
ATOM 2065 O O . GLY A 1 273 ? 10.471 -5.960 65.977 1.00 30.45 273 GLY A O 1
ATOM 2066 N N . ARG A 1 274 ? 10.991 -4.366 67.484 1.00 38.59 274 ARG A N 1
ATOM 2067 C CA . ARG A 1 274 ? 12.299 -3.970 66.947 1.00 38.59 274 ARG A CA 1
ATOM 2068 C C . ARG A 1 274 ? 13.350 -4.965 67.445 1.00 38.59 274 ARG A C 1
ATOM 2070 O O . ARG A 1 274 ? 13.375 -5.250 68.637 1.00 38.59 274 ARG A O 1
ATOM 2077 N N . ALA A 1 275 ? 14.263 -5.384 66.578 1.00 36.22 275 ALA A N 1
ATOM 2078 C CA . ALA A 1 275 ? 15.559 -5.920 66.978 1.00 36.22 275 ALA A CA 1
ATOM 2079 C C . ALA A 1 275 ? 16.610 -5.402 65.993 1.00 36.22 275 ALA A C 1
ATOM 2081 O O . ALA A 1 275 ? 16.514 -5.635 64.789 1.00 36.22 275 ALA A O 1
ATOM 2082 N N . GLY A 1 276 ? 17.549 -4.615 66.517 1.00 34.06 276 GLY A N 1
ATOM 2083 C CA . GLY A 1 276 ? 18.739 -4.186 65.798 1.00 34.06 276 GLY A CA 1
ATOM 2084 C C . GLY A 1 276 ? 19.799 -5.281 65.779 1.00 34.06 276 GLY A C 1
ATOM 2085 O O . GLY A 1 276 ? 19.794 -6.170 66.625 1.00 34.06 276 GLY A O 1
ATOM 2086 N N . TYR A 1 277 ? 20.724 -5.162 64.833 1.00 30.20 277 TYR A N 1
ATOM 2087 C CA . TYR A 1 277 ? 22.053 -5.753 64.909 1.00 30.20 277 TYR A CA 1
ATOM 2088 C C . TYR A 1 277 ? 23.028 -4.838 64.157 1.00 30.20 277 TYR A C 1
ATOM 2090 O O . TYR A 1 277 ? 22.735 -4.381 63.054 1.00 30.20 277 TYR A O 1
ATOM 2098 N N . SER A 1 278 ? 24.153 -4.550 64.804 1.00 32.28 278 SER A N 1
ATOM 2099 C CA . SER A 1 278 ? 25.355 -3.878 64.289 1.00 32.28 278 SER A CA 1
ATOM 2100 C C . SER A 1 278 ? 26.566 -4.773 64.674 1.00 32.28 278 SER A C 1
ATOM 2102 O O . SER A 1 278 ? 26.341 -5.796 65.324 1.00 32.28 278 SER A O 1
ATOM 2104 N N . PRO A 1 279 ? 27.823 -4.481 64.292 1.00 55.19 279 PRO A N 1
ATOM 2105 C CA . PRO A 1 279 ? 28.542 -5.164 63.212 1.00 55.19 279 PRO A CA 1
ATOM 2106 C C . PRO A 1 279 ? 29.837 -5.873 63.681 1.00 55.19 279 PRO A C 1
ATOM 2108 O O . PRO A 1 279 ? 30.283 -5.656 64.802 1.00 55.19 279 PRO A O 1
ATOM 2111 N N . ALA A 1 280 ? 30.440 -6.688 62.805 1.00 34.69 280 ALA A N 1
ATOM 2112 C CA . ALA A 1 280 ? 31.847 -7.161 62.764 1.00 34.69 280 ALA A CA 1
ATOM 2113 C C . ALA A 1 280 ? 31.892 -8.322 61.737 1.00 34.69 280 ALA A C 1
ATOM 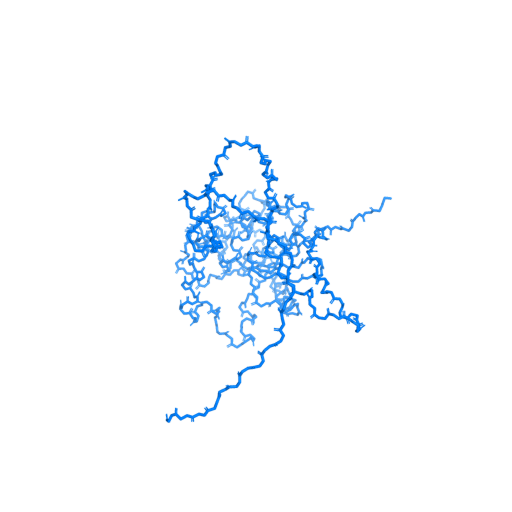2115 O O . ALA A 1 280 ? 30.954 -9.114 61.721 1.00 34.69 280 ALA A O 1
ATOM 2116 N N . SER A 1 281 ? 32.844 -8.496 60.818 1.00 45.16 281 SER A N 1
ATOM 2117 C CA . SER A 1 281 ? 34.209 -7.996 60.606 1.00 45.16 281 SER A CA 1
ATOM 2118 C C . SER A 1 281 ? 34.505 -7.933 59.106 1.00 45.16 281 SER A C 1
ATOM 2120 O O . SER A 1 281 ? 33.799 -8.635 58.346 1.00 45.16 281 SER A O 1
#

Sequence (281 aa):
MTTSPEQVLDFWFEFGSNYSYLTLMRIEEAARGAGVRVHWKPFLLGPIFKELGWKEAPFVQQKEKGAYAWRDVERRAARYGLAFRRPSEFPRSSVLGSRIALLAAGEPWVGEFCRRITARNYVQDQEIASPEAALAALDGLVADPAAIIRAAGEDAAKAALRAQTEEARRLGIFGAPTFFAGGEMFWGDDRLEDALEAAQGRLPQPVRGCAADGAAGASACVSRRSAAPGPPCAARPGRPCRCSGWRRRSCPAGCAPGRPAQGACRSGSAGRGRAGYSPAS

Radius of gyration: 30.24 Å; Cα contacts (8 Å, |Δi|>4): 305; chains: 1; bounding box: 67×54×90 Å

Solvent-accessible surface area (backbone atoms only — not comparable to full-atom values): 17391 Å² total; per-residue (Å²): 134,85,76,74,78,81,32,46,32,40,41,32,31,31,74,44,30,75,44,18,42,63,37,55,72,43,44,68,62,54,27,59,77,67,70,34,46,79,38,60,40,45,39,59,63,67,68,56,36,47,73,76,72,35,94,60,62,71,46,73,78,34,64,69,57,28,55,49,50,54,56,48,50,54,54,47,28,59,74,71,74,43,81,73,32,85,48,93,62,80,72,51,65,34,65,52,50,34,25,42,44,48,78,28,39,87,45,93,50,35,63,58,34,52,32,42,45,33,39,31,32,38,51,67,56,41,77,44,52,47,71,67,41,47,40,66,34,30,60,90,67,52,97,55,44,66,60,51,54,52,50,36,68,33,69,67,34,52,49,50,45,49,52,45,29,51,48,41,50,75,74,66,57,86,66,49,20,28,35,40,20,73,93,44,81,32,72,40,54,89,28,52,65,60,35,52,36,18,27,70,74,59,59,83,70,81,79,76,68,81,75,80,67,80,90,77,77,100,80,79,88,73,78,89,71,88,71,77,83,70,80,84,83,81,84,64,92,92,67,85,85,80,86,83,85,74,70,92,90,74,71,67,95,82,82,64,95,89,70,86,92,76,80,87,86,77,92,80,91,83,78,94,80,89,81,89,87,85,92,86,132

Mean predicted aligned error: 14.2 Å

Nearest PDB structures (foldseek):
  2imd-assembly1_A  TM=8.981E-01  e=1.932E-12  Pseudomonas putida
  3fz5-assembly2_D  TM=8.465E-01  e=3.023E-12  Cereibacter sphaeroides 2.4.1
  5xwh-assembly1_A  TM=6.864E-01  e=6.779E-08  Deinococcus radiodurans R1 = ATCC 13939 = DSM 20539
  5cnw-assembly1_A  TM=6.947E-01  e=1.255E-07  Deinococcus radiodurans R1 = ATCC 13939 = DSM 20539
  5cp1-assembly1_A-2  TM=6.418E-01  e=5.124E-08  Deinococcus radiodurans R1 = ATCC 13939 = DSM 20539